Protein 5XU7 (pdb70)

Foldseek 3Di:
DWQFKFKDKFFLVVLVVVCVVPNCPLVVQQAAPVLVVCLVDPPDNSVSSRQLVGQLRQLCRRLPHDGNNQFHWDADPVGDIDTDGDDPRVVSCVVSVFDDKDKDKDDDPGMIMIMIITDD/DWQFKFKFKFFLVVLVVCCVVPPCVLVVQQAAPVLVVCLVPPPCNSVSSRQLVGQLRGLCRRLCHTNNQWHWDADPVRAIATDGDDPRVVSCVVSVFDDKHKDKDDDPTMIMIMIITDD/DWQFKFKFKFFLVVLVVVCVVPPCVLVVFQAAPVLNVCLVPDPDNSVSVQQLVGQLRGVCRRLVDGNNQWHWDADPVGAIDTDGDDPRVVSCVVSVFDDKDKDWDDDPTMIMIMIITDD

GO terms:
  GO:0008897 holo-[acyl-carrier-protein] synthase activity (F, IDA)
  GO:0016740 transferase activity (F, TAS)

InterPro domains:
  IPR002582 Holo-[acyl carrier protein] synthase [MF_00101] (4-126)
  IPR002582 Holo-[acyl carrier protein] synthase [TIGR00516] (2-126)
  IPR004568 Phosphopantetheine-protein transferase domain [TIGR00556] (3-126)
  IPR008278 4'-phosphopantetheinyl transferase domain [PF01648] (5-121)
  IPR037143 4'-phosphopantetheinyl transferase domain superfamily [G3DSA:3.90.470.20] (1-126)
  IPR037143 4'-phosphopantetheinyl transferase domain superfamily [SSF56214] (3-125)

Radius of gyration: 20.23 Å; Cα contacts (8 Å, |Δi|>4): 819; chains: 3; bounding box: 53×51×52 Å

Organism: Escherichia coli (strain K12) (NCBI:txid83333)

Structure (mmCIF, N/CA/C/O backbone):
data_5XU7
#
_entry.id   5XU7
#
_cell.length_a   97.620
_cell.length_b   97.620
_cell.length_c   96.140
_cell.angle_alpha   90.00
_cell.angle_beta   90.00
_cell.angle_gamma   90.00
#
_symmetry.space_group_name_H-M   'P 43 21 2'
#
loop_
_entity.id
_entity.type
_entity.pdbx_description
1 polymer 'Holo-[acyl-carrier-protein] synthase'
2 non-polymer 'CHLORIDE ION'
3 non-polymer GLYCEROL
4 water water
#
loop_
_atom_site.group_PDB
_atom_site.id
_atom_site.type_symbol
_atom_site.label_atom_id
_atom_site.label_alt_id
_atom_site.label_comp_id
_atom_site.label_asym_id
_atom_site.label_entity_id
_atom_site.label_seq_id
_atom_site.pdbx_PDB_ins_code
_atom_site.Cartn_x
_atom_site.Cartn_y
_atom_site.Cartn_z
_atom_site.occupancy
_atom_site.B_iso_or_equiv
_atom_site.auth_seq_id
_atom_site.auth_comp_id
_atom_site.auth_asym_id
_atom_site.auth_atom_id
_atom_site.pdbx_PDB_model_num
ATOM 1 N N . ALA A 1 2 ? 43.928 -37.003 4.757 1.00 34.99 2 ALA A N 1
ATOM 2 C CA . ALA A 1 2 ? 44.535 -35.685 5.082 1.00 34.65 2 ALA A CA 1
ATOM 3 C C . ALA A 1 2 ? 44.255 -34.683 3.966 1.00 32.21 2 ALA A C 1
ATOM 4 O O . ALA A 1 2 ? 44.279 -35.036 2.785 1.00 31.75 2 ALA A O 1
ATOM 6 N N . ILE A 1 3 ? 43.981 -33.440 4.351 1.00 30.06 3 ILE A N 1
ATOM 7 C CA . ILE A 1 3 ? 43.807 -32.351 3.391 1.00 28.47 3 ILE A CA 1
ATOM 8 C C . ILE A 1 3 ? 45.151 -31.995 2.756 1.00 28.31 3 ILE A C 1
ATOM 9 O O . ILE A 1 3 ? 46.127 -31.735 3.459 1.00 30.14 3 ILE A O 1
ATOM 14 N N . LEU A 1 4 ? 45.191 -31.987 1.426 1.00 26.61 4 LEU A N 1
ATOM 15 C CA . LEU A 1 4 ? 46.420 -31.695 0.688 1.00 27.21 4 LEU A CA 1
ATOM 16 C C . LEU A 1 4 ? 46.438 -30.277 0.121 1.00 26.10 4 LEU A C 1
ATOM 17 O O . LEU A 1 4 ? 47.478 -29.779 -0.297 1.00 26.94 4 LEU A O 1
ATOM 22 N N . GLY A 1 5 ? 45.279 -29.634 0.103 1.00 24.18 5 GLY A N 1
ATOM 23 C CA . GLY A 1 5 ? 45.180 -28.288 -0.443 1.00 23.09 5 GLY A CA 1
ATOM 24 C C . GLY A 1 5 ? 43.784 -27.735 -0.322 1.00 20.70 5 GLY A C 1
ATOM 25 O O . GLY A 1 5 ? 42.802 -28.489 -0.275 1.00 20.38 5 GLY A O 1
ATOM 26 N N . LEU A 1 6 ? 43.708 -26.407 -0.281 1.00 19.66 6 LEU A N 1
ATOM 27 C CA . LEU A 1 6 ? 42.459 -25.695 -0.083 1.00 18.55 6 LEU A CA 1
ATOM 28 C C . LEU A 1 6 ? 42.497 -24.432 -0.921 1.00 18.00 6 LEU A C 1
ATOM 29 O O . LEU A 1 6 ? 43.496 -23.712 -0.917 1.00 18.86 6 LEU A O 1
ATOM 34 N N . GLY A 1 7 ? 41.412 -24.165 -1.638 1.00 16.83 7 GLY A N 1
ATOM 35 C CA . GLY A 1 7 ? 41.326 -22.950 -2.436 1.00 16.96 7 GLY A CA 1
ATOM 36 C C . GLY A 1 7 ? 39.937 -22.370 -2.463 1.00 16.25 7 GLY A C 1
ATOM 37 O O . GLY A 1 7 ? 38.952 -23.096 -2.349 1.00 16.76 7 GLY A O 1
ATOM 38 N N . THR A 1 8 ? 39.863 -21.056 -2.624 1.00 16.23 8 THR A N 1
ATOM 39 C CA . THR A 1 8 ? 38.583 -20.355 -2.711 1.00 16.71 8 THR A CA 1
ATOM 40 C C . THR A 1 8 ? 38.692 -19.246 -3.744 1.00 16.76 8 THR A C 1
ATOM 41 O O . THR A 1 8 ? 39.792 -18.789 -4.055 1.00 17.14 8 THR A O 1
ATOM 45 N N . ASP A 1 9 ? 37.555 -18.833 -4.294 1.00 16.61 9 ASP A N 1
ATOM 46 C CA . ASP A 1 9 ? 37.529 -17.662 -5.150 1.00 16.80 9 ASP A CA 1
ATOM 47 C C . ASP A 1 9 ? 36.180 -16.993 -5.079 1.00 16.64 9 ASP A C 1
ATOM 48 O O . ASP A 1 9 ? 35.173 -17.627 -4.748 1.00 17.05 9 ASP A O 1
ATOM 53 N N . ILE A 1 10 ? 36.188 -15.702 -5.374 1.00 15.76 10 ILE A N 1
ATOM 54 C CA . ILE A 1 10 ? 34.979 -14.923 -5.574 1.00 15.22 10 ILE A CA 1
ATOM 55 C C . ILE A 1 10 ? 35.133 -14.185 -6.910 1.00 14.63 10 ILE A C 1
ATOM 56 O O . ILE A 1 10 ? 36.220 -13.694 -7.239 1.00 15.11 10 ILE A O 1
ATOM 61 N N . VAL A 1 11 ? 34.054 -14.129 -7.683 1.00 14.15 11 VAL A N 1
ATOM 62 C CA . VAL A 1 11 ? 34.085 -13.535 -9.021 1.00 14.12 11 VAL A CA 1
ATOM 63 C C . VAL A 1 11 ? 32.923 -12.558 -9.149 1.00 14.35 11 VAL A C 1
ATOM 64 O O . VAL A 1 11 ? 31.773 -12.927 -8.904 1.00 15.00 11 VAL A O 1
ATOM 68 N N . GLU A 1 12 ? 33.224 -11.310 -9.501 1.00 14.47 12 GLU A N 1
ATOM 69 C CA . GLU A 1 12 ? 32.176 -10.338 -9.785 1.00 15.16 12 GLU A CA 1
ATOM 70 C C . GLU A 1 12 ? 31.718 -10.536 -11.228 1.00 14.77 12 GLU A C 1
ATOM 71 O O . GLU A 1 12 ? 32.486 -10.320 -12.156 1.00 14.59 12 GLU A O 1
ATOM 77 N N . ILE A 1 13 ? 30.469 -10.959 -11.413 1.00 15.16 13 ILE A N 1
ATOM 78 C CA . ILE A 1 13 ? 29.971 -11.312 -12.748 1.00 15.58 13 ILE A CA 1
ATOM 79 C C . ILE A 1 13 ? 30.102 -10.148 -13.749 1.00 16.24 13 ILE A C 1
ATOM 80 O O . ILE A 1 13 ? 30.497 -10.358 -14.909 1.00 16.44 13 ILE A O 1
ATOM 85 N N . ALA A 1 14 ? 29.827 -8.926 -13.289 1.00 16.99 14 ALA A N 1
ATOM 86 C CA . ALA A 1 14 ? 29.945 -7.731 -14.139 1.00 17.88 14 ALA A CA 1
ATOM 87 C C . ALA A 1 14 ? 31.347 -7.519 -14.726 1.00 18.07 14 ALA A C 1
ATOM 88 O O . ALA A 1 14 ? 31.472 -6.991 -15.834 1.00 19.30 14 ALA A O 1
ATOM 90 N N . ARG A 1 15 ? 32.386 -7.917 -13.986 1.00 17.89 15 ARG A N 1
ATOM 91 C CA . ARG A 1 15 ? 33.762 -7.841 -14.488 1.00 18.37 15 ARG A CA 1
ATOM 92 C C . ARG A 1 15 ? 33.937 -8.762 -15.695 1.00 18.44 15 ARG A C 1
ATOM 93 O O . ARG A 1 15 ? 34.499 -8.348 -16.712 1.00 19.41 15 ARG A O 1
ATOM 101 N N . ILE A 1 16 ? 33.459 -10.004 -15.574 1.00 17.48 16 ILE A N 1
ATOM 102 C CA . ILE A 1 16 ? 33.510 -10.960 -16.688 1.00 17.69 16 ILE A CA 1
ATOM 103 C C . ILE A 1 16 ? 32.732 -10.410 -17.891 1.00 18.83 16 ILE A C 1
ATOM 104 O O . ILE A 1 16 ? 33.222 -10.449 -19.025 1.00 19.28 16 ILE A O 1
ATOM 109 N N . GLU A 1 17 ? 31.542 -9.868 -17.628 1.00 19.41 17 GLU A N 1
ATOM 110 C CA . GLU A 1 17 ? 30.722 -9.238 -18.670 1.00 21.78 17 GLU A CA 1
ATOM 111 C C . GLU A 1 17 ? 31.493 -8.129 -19.407 1.00 22.01 17 GLU A C 1
ATOM 112 O O . GLU A 1 17 ? 31.468 -8.069 -20.643 1.00 23.61 17 GLU A O 1
ATOM 118 N N . ALA A 1 18 ? 32.193 -7.279 -18.654 1.00 21.87 18 ALA A N 1
ATOM 119 C CA . ALA A 1 18 ? 32.941 -6.155 -19.236 1.00 23.40 18 ALA A CA 1
ATOM 120 C C . ALA A 1 18 ? 34.110 -6.615 -20.107 1.00 23.94 18 ALA A C 1
ATOM 121 O O . ALA A 1 18 ? 34.341 -6.060 -21.185 1.00 25.69 18 ALA A O 1
ATOM 123 N N . VAL A 1 19 ? 34.839 -7.628 -19.642 1.00 23.16 19 VAL A N 1
ATOM 124 C CA . VAL A 1 19 ? 35.935 -8.204 -20.429 1.00 24.79 19 VAL A CA 1
ATOM 125 C C . VAL A 1 19 ? 35.423 -8.803 -21.746 1.00 25.82 19 VAL A C 1
ATOM 126 O O . VAL A 1 19 ? 36.002 -8.537 -22.805 1.00 28.56 19 VAL A O 1
ATOM 130 N N . ILE A 1 20 ? 34.341 -9.586 -21.678 1.00 25.13 20 ILE A N 1
ATOM 131 C CA . ILE A 1 20 ? 33.712 -10.175 -22.879 1.00 26.24 20 ILE A CA 1
ATOM 132 C C . ILE A 1 20 ? 33.258 -9.087 -23.863 1.00 27.96 20 ILE A C 1
ATOM 133 O O . ILE A 1 20 ? 33.414 -9.241 -25.078 1.00 30.22 20 ILE A O 1
ATOM 138 N N . ALA A 1 21 ? 32.711 -7.991 -23.336 1.00 27.61 21 ALA A N 1
ATOM 139 C CA . ALA A 1 21 ? 32.275 -6.862 -24.173 1.00 29.57 21 ALA A CA 1
ATOM 140 C C . ALA A 1 21 ? 33.439 -6.224 -24.930 1.00 31.67 21 ALA A C 1
ATOM 141 O O . ALA A 1 21 ? 33.281 -5.787 -26.076 1.00 34.69 21 ALA A O 1
ATOM 143 N N . ARG A 1 22 ? 34.603 -6.186 -24.285 1.00 32.09 22 ARG A N 1
ATOM 144 C CA . ARG A 1 22 ? 35.800 -5.567 -24.847 1.00 36.94 22 ARG A CA 1
ATOM 145 C C . ARG A 1 22 ? 36.560 -6.483 -25.821 1.00 38.43 22 ARG A C 1
ATOM 146 O O . ARG A 1 22 ? 36.992 -6.026 -26.884 1.00 39.50 22 ARG A O 1
ATOM 154 N N . SER A 1 23 ? 36.710 -7.763 -25.468 1.00 36.68 23 SER A N 1
ATOM 155 C CA . SER A 1 23 ? 37.538 -8.696 -26.251 1.00 35.83 23 SER A CA 1
ATOM 156 C C . SER A 1 23 ? 36.876 -10.022 -26.651 1.00 35.33 23 SER A C 1
ATOM 157 O O . SER A 1 23 ? 37.564 -10.948 -27.085 1.00 35.68 23 SER A O 1
ATOM 160 N N . GLY A 1 24 ? 35.559 -10.117 -26.496 1.00 32.35 24 GLY A N 1
ATOM 161 C CA . GLY A 1 24 ? 34.790 -11.264 -27.004 1.00 32.64 24 GLY A CA 1
ATOM 162 C C . GLY A 1 24 ? 35.160 -12.621 -26.428 1.00 32.48 24 GLY A C 1
ATOM 163 O O . GLY A 1 24 ? 35.051 -12.838 -25.219 1.00 33.79 24 GLY A O 1
ATOM 164 N N . ASP A 1 25 ? 35.600 -13.524 -27.306 1.00 30.99 25 ASP A N 1
ATOM 165 C CA . ASP A 1 25 ? 35.875 -14.928 -26.973 1.00 29.11 25 ASP A CA 1
ATOM 166 C C . ASP A 1 25 ? 37.213 -15.175 -26.264 1.00 25.24 25 ASP A C 1
ATOM 167 O O . ASP A 1 25 ? 37.444 -16.267 -25.755 1.00 23.96 25 ASP A O 1
ATOM 172 N N . ARG A 1 26 ? 38.089 -14.174 -26.254 1.00 25.85 26 ARG A N 1
ATOM 173 C CA . ARG A 1 26 ? 39.481 -14.342 -25.822 1.00 26.11 26 ARG A CA 1
ATOM 174 C C . ARG A 1 26 ? 39.601 -14.924 -24.410 1.00 24.56 26 ARG A C 1
ATOM 175 O O . ARG A 1 26 ? 40.321 -15.906 -24.182 1.00 23.92 26 ARG A O 1
ATOM 183 N N . LEU A 1 27 ? 38.876 -14.317 -23.476 1.00 23.96 27 LEU A N 1
ATOM 184 C CA . LEU A 1 27 ? 38.860 -14.760 -22.088 1.00 22.86 27 LEU A CA 1
ATOM 185 C C . LEU A 1 27 ? 38.463 -16.235 -21.964 1.00 22.02 27 LEU A C 1
ATOM 186 O O . LEU A 1 27 ? 39.132 -17.006 -21.270 1.00 23.70 27 LEU A O 1
ATOM 191 N N . ALA A 1 28 ? 37.385 -16.618 -22.644 1.00 21.57 28 ALA A N 1
ATOM 192 C CA . ALA A 1 28 ? 36.866 -17.979 -22.579 1.00 20.85 28 ALA A CA 1
ATOM 193 C C . ALA A 1 28 ? 37.814 -18.973 -23.244 1.00 21.06 28 ALA A C 1
ATOM 194 O O . ALA A 1 28 ? 38.072 -20.048 -22.704 1.00 20.80 28 ALA A O 1
ATOM 196 N N . ARG A 1 29 ? 38.348 -18.605 -24.408 1.00 21.89 29 ARG A N 1
ATOM 197 C CA . ARG A 1 29 ? 39.222 -19.510 -25.150 1.00 23.69 29 ARG A CA 1
ATOM 198 C C . ARG A 1 29 ? 40.432 -19.971 -24.339 1.00 22.87 29 ARG A C 1
ATOM 199 O O . ARG A 1 29 ? 40.812 -21.137 -24.420 1.00 23.86 29 ARG A O 1
ATOM 207 N N . ARG A 1 30 ? 41.014 -19.073 -23.548 1.00 22.08 30 ARG A N 1
ATOM 208 C CA . ARG A 1 30 ? 42.213 -19.400 -22.764 1.00 22.55 30 ARG A CA 1
ATOM 209 C C . ARG A 1 30 ? 41.961 -20.411 -21.652 1.00 21.54 30 ARG A C 1
ATOM 210 O O . ARG A 1 30 ? 42.768 -21.323 -21.448 1.00 22.57 30 ARG A O 1
ATOM 218 N N . VAL A 1 31 ? 40.832 -20.267 -20.960 1.00 19.85 31 VAL A N 1
ATOM 219 C CA . VAL A 1 31 ? 40.601 -20.996 -19.706 1.00 19.19 31 VAL A CA 1
ATOM 220 C C . VAL A 1 31 ? 39.666 -22.207 -19.808 1.00 18.47 31 VAL A C 1
ATOM 221 O O . VAL A 1 31 ? 39.576 -23.010 -18.870 1.00 18.77 31 VAL A O 1
ATOM 225 N N . LEU A 1 32 ? 38.973 -22.353 -20.931 1.00 18.09 32 LEU A N 1
ATOM 226 C CA . LEU A 1 32 ? 38.023 -23.461 -21.070 1.00 18.33 32 LEU A CA 1
ATOM 227 C C . LEU A 1 32 ? 38.636 -24.653 -21.787 1.00 19.42 32 LEU A C 1
ATOM 228 O O . LEU A 1 32 ? 39.349 -24.495 -22.778 1.00 20.55 32 LEU A O 1
ATOM 233 N N . SER A 1 33 ? 38.349 -25.845 -21.280 1.00 20.09 33 SER A N 1
ATOM 234 C CA . SER A 1 33 ? 38.676 -27.081 -21.991 1.00 21.90 33 SER A CA 1
ATOM 235 C C . SER A 1 33 ? 37.831 -27.167 -23.267 1.00 22.31 33 SER A C 1
ATOM 236 O O . SER A 1 33 ? 36.883 -26.399 -23.434 1.00 21.59 33 SER A O 1
ATOM 239 N N . ASP A 1 34 ? 38.168 -28.089 -24.164 1.00 24.67 34 ASP A N 1
ATOM 240 C CA . ASP A 1 34 ? 37.384 -28.276 -25.390 1.00 26.39 34 ASP A CA 1
ATOM 241 C C . ASP A 1 34 ? 35.896 -28.506 -25.101 1.00 24.80 34 ASP A C 1
ATOM 242 O O . ASP A 1 34 ? 35.035 -27.887 -25.727 1.00 24.46 34 ASP A O 1
ATOM 247 N N . ASN A 1 35 ? 35.601 -29.386 -24.145 1.00 25.55 35 ASN A N 1
ATOM 248 C CA . ASN A 1 35 ? 34.213 -29.662 -23.751 1.00 26.83 35 ASN A CA 1
ATOM 249 C C . ASN A 1 35 ? 33.491 -28.407 -23.231 1.00 24.32 35 ASN A C 1
ATOM 250 O O . ASN A 1 35 ? 32.356 -28.113 -23.634 1.00 24.43 35 ASN A O 1
ATOM 255 N N . GLU A 1 36 ? 34.162 -27.664 -22.354 1.00 22.66 36 GLU A N 1
ATOM 256 C CA . GLU A 1 36 ? 33.602 -26.445 -21.762 1.00 21.13 36 GLU A CA 1
ATOM 257 C C . GLU A 1 36 ? 33.385 -25.335 -22.794 1.00 20.50 36 GLU A C 1
ATOM 258 O O . GLU A 1 36 ? 32.405 -24.594 -22.712 1.00 20.19 36 GLU A O 1
ATOM 264 N N . TRP A 1 37 ? 34.306 -25.221 -23.750 1.00 21.11 37 TRP A N 1
ATOM 265 C CA . TRP A 1 37 ? 34.172 -24.282 -24.870 1.00 21.72 37 TRP A CA 1
ATOM 266 C C . TRP A 1 37 ? 32.911 -24.545 -25.664 1.00 21.93 37 TRP A C 1
ATOM 267 O O . TRP A 1 37 ? 32.170 -23.612 -26.003 1.00 21.92 37 TRP A O 1
ATOM 278 N N . ALA A 1 38 ? 32.653 -25.817 -25.959 1.00 21.79 38 ALA A N 1
ATOM 279 C CA . ALA A 1 38 ? 31.436 -26.210 -26.671 1.00 22.80 38 ALA A CA 1
ATOM 280 C C . ALA A 1 38 ? 30.178 -25.765 -25.914 1.00 22.08 38 ALA A C 1
ATOM 281 O O . ALA A 1 38 ? 29.238 -25.259 -26.520 1.00 22.90 38 ALA A O 1
ATOM 283 N N . ILE A 1 39 ? 30.178 -25.928 -24.591 1.00 21.45 39 ILE A N 1
ATOM 284 C CA . ILE A 1 39 ? 29.058 -25.478 -23.755 1.00 21.57 39 ILE A CA 1
ATOM 285 C C . ILE A 1 39 ? 28.934 -23.950 -23.774 1.00 21.21 39 ILE A C 1
ATOM 286 O O . ILE A 1 39 ? 27.836 -23.415 -23.970 1.00 21.36 39 ILE A O 1
ATOM 291 N N . TRP A 1 40 ? 30.062 -23.261 -23.574 1.00 21.09 40 TRP A N 1
ATOM 292 C CA . TRP A 1 40 ? 30.131 -21.787 -23.628 1.00 21.46 40 TRP A CA 1
ATOM 293 C C . TRP A 1 40 ? 29.498 -21.221 -24.867 1.00 22.16 40 TRP A C 1
ATOM 294 O O . TRP A 1 40 ? 28.755 -20.236 -24.797 1.00 23.31 40 TRP A O 1
ATOM 305 N N . LYS A 1 41 ? 29.777 -21.845 -26.010 1.00 22.87 41 LYS A N 1
ATOM 306 C CA . LYS A 1 41 ? 29.343 -21.314 -27.301 1.00 25.03 41 LYS A CA 1
ATOM 307 C C . LYS A 1 41 ? 27.827 -21.262 -27.474 1.00 25.58 41 LYS A C 1
ATOM 308 O O . LYS A 1 41 ? 27.325 -20.457 -28.257 1.00 27.80 41 LYS A O 1
ATOM 314 N N . THR A 1 42 ? 27.102 -22.114 -26.751 1.00 23.84 42 THR A N 1
ATOM 315 C CA . THR A 1 42 ? 25.654 -22.203 -26.932 1.00 24.21 42 THR A CA 1
ATOM 316 C C . THR A 1 42 ? 24.833 -22.032 -25.643 1.00 22.90 42 THR A C 1
ATOM 317 O O . THR A 1 42 ? 23.609 -22.164 -25.667 1.00 23.90 42 THR A O 1
ATOM 321 N N . HIS A 1 43 ? 25.502 -21.719 -24.531 1.00 21.22 43 HIS A N 1
ATOM 322 C CA . HIS A 1 43 ? 24.846 -21.603 -23.224 1.00 21.19 43 HIS A CA 1
ATOM 323 C C . HIS A 1 43 ? 23.796 -20.512 -23.211 1.00 21.90 43 HIS A C 1
ATOM 324 O O . HIS A 1 43 ? 23.985 -19.457 -23.810 1.00 22.62 43 HIS A O 1
ATOM 331 N N . HIS A 1 44 ? 22.673 -20.756 -22.539 1.00 22.68 44 HIS A N 1
ATOM 332 C CA . HIS A 1 44 ? 21.606 -19.750 -22.451 1.00 24.60 44 HIS A CA 1
ATOM 333 C C . HIS A 1 44 ? 22.000 -18.552 -21.604 1.00 24.03 44 HIS A C 1
ATOM 334 O O . HIS A 1 44 ? 21.437 -17.462 -21.752 1.00 25.65 44 HIS A O 1
ATOM 341 N N . GLN A 1 45 ? 22.979 -18.749 -20.722 1.00 22.70 45 GLN A N 1
ATOM 342 C CA . GLN A 1 45 ? 23.521 -17.686 -19.861 1.00 22.82 45 GLN A CA 1
ATOM 343 C C . GLN A 1 45 ? 25.056 -17.763 -19.838 1.00 20.34 45 GLN A C 1
ATOM 344 O O . GLN A 1 45 ? 25.649 -18.156 -18.823 1.00 19.06 45 GLN A O 1
ATOM 350 N N . PRO A 1 46 ? 25.709 -17.381 -20.955 1.00 21.14 46 PRO A N 1
ATOM 351 C CA . PRO A 1 46 ? 27.138 -17.689 -21.103 1.00 20.41 46 PRO A CA 1
ATOM 352 C C . PRO A 1 46 ? 28.097 -16.892 -20.198 1.00 18.80 46 PRO A C 1
ATOM 353 O O . PRO A 1 46 ? 29.148 -17.413 -19.824 1.00 17.50 46 PRO A O 1
ATOM 357 N N . VAL A 1 47 ? 27.748 -15.648 -19.861 1.00 18.77 47 VAL A N 1
ATOM 358 C CA . VAL A 1 47 ? 28.582 -14.841 -18.969 1.00 18.52 47 VAL A CA 1
ATOM 359 C C . VAL A 1 47 ? 28.569 -15.468 -17.576 1.00 17.08 47 VAL A C 1
ATOM 360 O O . VAL A 1 47 ? 29.620 -15.588 -16.944 1.00 16.51 47 VAL A O 1
ATOM 364 N N . ARG A 1 48 ? 27.381 -15.867 -17.116 1.00 17.01 48 ARG A N 1
ATOM 365 C CA . ARG A 1 48 ? 27.220 -16.536 -15.819 1.00 17.33 48 ARG A CA 1
ATOM 366 C C . ARG A 1 48 ? 27.972 -17.866 -15.824 1.00 17.10 48 ARG A C 1
ATOM 367 O O . ARG A 1 48 ? 28.690 -18.177 -14.869 1.00 16.52 48 ARG A O 1
ATOM 375 N N . PHE A 1 49 ? 27.826 -18.628 -16.913 1.00 17.20 49 PHE A N 1
ATOM 376 C CA . PHE A 1 49 ? 28.572 -19.884 -17.075 1.00 17.13 49 PHE A CA 1
ATOM 377 C C . PHE A 1 49 ? 30.077 -19.652 -16.905 1.00 16.07 49 PHE A C 1
ATOM 378 O O . PHE A 1 49 ? 30.731 -20.357 -16.137 1.00 16.21 49 PHE A O 1
ATOM 386 N N . LEU A 1 50 ? 30.612 -18.665 -17.621 1.00 15.35 50 LEU A N 1
ATOM 387 C CA . LEU A 1 50 ? 32.052 -18.385 -17.580 1.00 14.97 50 LEU A CA 1
ATOM 388 C C . LEU A 1 50 ? 32.503 -17.912 -16.194 1.00 14.38 50 LEU A C 1
ATOM 389 O O . LEU A 1 50 ? 33.571 -18.311 -15.711 1.00 14.28 50 LEU A O 1
ATOM 394 N N . ALA A 1 51 ? 31.702 -17.047 -15.569 1.00 14.31 51 ALA A N 1
ATOM 395 C CA . ALA A 1 51 ? 32.013 -16.537 -14.228 1.00 14.33 51 ALA A CA 1
ATOM 396 C C . ALA A 1 51 ? 32.120 -17.670 -13.205 1.00 14.50 51 ALA A C 1
ATOM 397 O O . ALA A 1 51 ? 33.051 -17.711 -12.391 1.00 14.84 51 ALA A O 1
ATOM 399 N N . LYS A 1 52 ? 31.158 -18.586 -13.251 1.00 14.93 52 LYS A N 1
ATOM 400 C CA . LYS A 1 52 ? 31.134 -19.724 -12.353 1.00 15.92 52 LYS A CA 1
ATOM 401 C C . LYS A 1 52 ? 32.288 -20.684 -12.637 1.00 15.84 52 LYS A C 1
ATOM 402 O O . LYS A 1 52 ? 32.878 -21.230 -11.704 1.00 16.12 52 LYS A O 1
ATOM 408 N N . ARG A 1 53 ? 32.623 -20.874 -13.915 1.00 15.55 53 ARG A N 1
ATOM 409 C CA . ARG A 1 53 ? 33.803 -21.667 -14.280 1.00 15.83 53 ARG A CA 1
ATOM 410 C C . ARG A 1 53 ? 35.089 -21.028 -13.742 1.00 15.34 53 ARG A C 1
ATOM 411 O O . ARG A 1 53 ? 35.965 -21.724 -13.225 1.00 15.49 53 ARG A O 1
ATOM 419 N N . PHE A 1 54 ? 35.204 -19.708 -13.870 1.00 15.10 54 PHE A N 1
ATOM 420 C CA . PHE A 1 54 ? 36.354 -19.004 -13.304 1.00 15.14 54 PHE A CA 1
ATOM 421 C C . PHE A 1 54 ? 36.482 -19.231 -11.800 1.00 15.12 54 PHE A C 1
ATOM 422 O O . PHE A 1 54 ? 37.588 -19.489 -11.307 1.00 15.94 54 PHE A O 1
ATOM 430 N N . ALA A 1 55 ? 35.370 -19.139 -11.071 1.00 14.59 55 ALA A N 1
ATOM 431 C CA . ALA A 1 55 ? 35.432 -19.309 -9.611 1.00 15.00 55 ALA A CA 1
ATOM 432 C C . ALA A 1 55 ? 35.980 -20.705 -9.239 1.00 15.15 55 ALA A C 1
ATOM 433 O O . ALA A 1 55 ? 36.884 -20.836 -8.396 1.00 15.57 55 ALA A O 1
ATOM 435 N N . VAL A 1 56 ? 35.479 -21.739 -9.907 1.00 15.18 56 VAL A N 1
ATOM 436 C CA . VAL A 1 56 ? 35.918 -23.109 -9.617 1.00 15.37 56 VAL A CA 1
ATOM 437 C C . VAL A 1 56 ? 37.378 -23.346 -10.019 1.00 15.58 56 VAL A C 1
ATOM 438 O O . VAL A 1 56 ? 38.150 -23.938 -9.259 1.00 15.73 56 VAL A O 1
ATOM 442 N N . LYS A 1 57 ? 37.749 -22.878 -11.209 1.00 15.97 57 LYS A N 1
ATOM 443 C CA . LYS A 1 57 ? 39.106 -23.071 -11.721 1.00 17.02 57 LYS A CA 1
ATOM 444 C C . LYS A 1 57 ? 40.146 -22.337 -10.880 1.00 17.23 57 LYS A C 1
ATOM 445 O O . LYS A 1 57 ? 41.196 -22.896 -10.588 1.00 17.83 57 LYS A O 1
ATOM 451 N N . GLU A 1 58 ? 39.841 -21.097 -10.490 1.00 17.50 58 GLU A N 1
ATOM 452 C CA . GLU A 1 58 ? 40.730 -20.319 -9.615 1.00 19.13 58 GLU A CA 1
ATOM 453 C C . GLU A 1 58 ? 40.872 -21.006 -8.242 1.00 18.02 58 GLU A C 1
ATOM 454 O O . GLU A 1 58 ? 41.987 -21.119 -7.717 1.00 18.72 58 GLU A O 1
ATOM 460 N N . ALA A 1 59 ? 39.755 -21.475 -7.678 1.00 16.94 59 ALA A N 1
ATOM 461 C CA . ALA A 1 59 ? 39.789 -22.232 -6.415 1.00 16.78 59 ALA A CA 1
ATOM 462 C C . ALA A 1 59 ? 40.622 -23.514 -6.548 1.00 17.15 59 ALA A C 1
ATOM 463 O O . ALA A 1 59 ? 41.464 -23.809 -5.688 1.00 17.33 59 ALA A O 1
ATOM 465 N N . ALA A 1 60 ? 40.410 -24.257 -7.636 1.00 17.13 60 ALA A N 1
ATOM 466 C CA . ALA A 1 60 ? 41.156 -25.486 -7.878 1.00 18.56 60 ALA A CA 1
ATOM 467 C C . ALA A 1 60 ? 42.661 -25.215 -8.017 1.00 19.54 60 ALA A C 1
ATOM 468 O O . ALA A 1 60 ? 43.474 -25.899 -7.394 1.00 21.10 60 ALA A O 1
ATOM 470 N N . ALA A 1 61 ? 43.022 -24.197 -8.801 1.00 20.03 61 ALA A N 1
ATOM 471 C CA . ALA A 1 61 ? 44.430 -23.852 -9.019 1.00 21.37 61 ALA A CA 1
ATOM 472 C C . ALA A 1 61 ? 45.112 -23.502 -7.697 1.00 21.54 61 ALA A C 1
ATOM 473 O O . ALA A 1 61 ? 46.263 -23.877 -7.455 1.00 22.78 61 ALA A O 1
ATOM 475 N N . LYS A 1 62 ? 44.386 -22.799 -6.837 1.00 20.54 62 LYS A N 1
ATOM 476 C CA . LYS A 1 62 ? 44.881 -22.460 -5.505 1.00 21.78 62 LYS A CA 1
ATOM 477 C C . LYS A 1 62 ? 45.055 -23.693 -4.633 1.00 22.06 62 LYS A C 1
ATOM 478 O O . LYS A 1 62 ? 46.070 -23.829 -3.950 1.00 24.10 62 LYS A O 1
ATOM 484 N N . ALA A 1 63 ? 44.070 -24.588 -4.661 1.00 21.68 63 ALA A N 1
ATOM 485 C CA . ALA A 1 63 ? 44.160 -25.851 -3.914 1.00 22.44 63 ALA A CA 1
ATOM 486 C C . ALA A 1 63 ? 45.386 -26.673 -4.331 1.00 24.25 63 ALA A C 1
ATOM 487 O O . ALA A 1 63 ? 46.044 -27.286 -3.485 1.00 26.23 63 ALA A O 1
ATOM 489 N N . PHE A 1 64 ? 45.697 -26.672 -5.624 1.00 24.48 64 PHE A N 1
ATOM 490 C CA . PHE A 1 64 ? 46.866 -27.404 -6.135 1.00 27.35 64 PHE A CA 1
ATOM 491 C C . PHE A 1 64 ? 48.190 -26.659 -5.963 1.00 30.80 64 PHE A C 1
ATOM 492 O O . PHE A 1 64 ? 49.258 -27.209 -6.255 1.00 34.47 64 PHE A O 1
ATOM 500 N N . GLY A 1 65 ? 48.110 -25.419 -5.487 1.00 35.37 65 GLY A N 1
ATOM 501 C CA . GLY A 1 65 ? 49.280 -24.654 -5.059 1.00 41.81 65 GLY A CA 1
ATOM 502 C C . GLY A 1 65 ? 50.077 -24.021 -6.182 1.00 47.91 65 GLY A C 1
ATOM 503 O O . GLY A 1 65 ? 51.282 -24.249 -6.294 1.00 53.95 65 GLY A O 1
ATOM 504 N N . THR A 1 66 ? 49.408 -23.210 -6.998 1.00 49.64 66 THR A N 1
ATOM 505 C CA . THR A 1 66 ? 50.039 -22.571 -8.160 1.00 54.34 66 THR A CA 1
ATOM 506 C C . THR A 1 66 ? 50.931 -21.394 -7.770 1.00 59.27 66 THR A C 1
ATOM 507 O O . THR A 1 66 ? 50.527 -20.518 -7.005 1.00 63.62 66 THR A O 1
ATOM 511 N N . LEU A 1 72 ? 49.399 -23.349 -12.760 1.00 44.79 72 LEU A N 1
ATOM 512 C CA . LEU A 1 72 ? 48.736 -24.382 -13.549 1.00 41.32 72 LEU A CA 1
ATOM 513 C C . LEU A 1 72 ? 47.662 -23.774 -14.446 1.00 37.99 72 LEU A C 1
ATOM 514 O O . LEU A 1 72 ? 46.941 -22.855 -14.034 1.00 39.25 72 LEU A O 1
ATOM 519 N N . ALA A 1 73 ? 47.550 -24.299 -15.663 1.00 32.87 73 ALA A N 1
ATOM 520 C CA . ALA A 1 73 ? 46.623 -23.751 -16.655 1.00 30.82 73 ALA A CA 1
ATOM 521 C C . ALA A 1 73 ? 45.171 -24.033 -16.287 1.00 27.01 73 ALA A C 1
ATOM 522 O O . ALA A 1 73 ? 44.823 -25.169 -15.964 1.00 25.51 73 ALA A O 1
ATOM 524 N N . PHE A 1 74 ? 44.324 -23.003 -16.350 1.00 25.37 74 PHE A N 1
ATOM 525 C CA . PHE A 1 74 ? 42.906 -23.168 -16.023 1.00 23.74 74 PHE A CA 1
ATOM 526 C C . PHE A 1 74 ? 42.215 -24.186 -16.928 1.00 23.30 74 PHE A C 1
ATOM 527 O O . PHE A 1 74 ? 41.277 -24.864 -16.489 1.00 22.61 74 PHE A O 1
ATOM 535 N N . ASN A 1 75 ? 42.672 -24.296 -18.178 1.00 23.47 75 ASN A N 1
ATOM 536 C CA . ASN A 1 75 ? 42.081 -25.249 -19.122 1.00 24.26 75 ASN A CA 1
ATOM 537 C C . ASN A 1 75 ? 42.383 -26.714 -18.781 1.00 25.20 75 ASN A C 1
ATOM 538 O O . ASN A 1 75 ? 41.822 -27.632 -19.391 1.00 27.02 75 ASN A O 1
ATOM 543 N N . GLN A 1 76 ? 43.262 -26.922 -17.800 1.00 24.98 76 GLN A N 1
ATOM 544 C CA . GLN A 1 76 ? 43.546 -28.264 -17.294 1.00 26.75 76 GLN A CA 1
ATOM 545 C C . GLN A 1 76 ? 42.641 -28.656 -16.118 1.00 24.94 76 GLN A C 1
ATOM 546 O O . GLN A 1 76 ? 42.632 -29.815 -15.700 1.00 25.78 76 GLN A O 1
ATOM 552 N N . PHE A 1 77 ? 41.883 -27.691 -15.598 1.00 23.92 77 PHE A N 1
ATOM 553 C CA . PHE A 1 77 ? 40.902 -27.954 -14.544 1.00 24.03 77 PHE A CA 1
ATOM 554 C C . PHE A 1 77 ? 39.509 -27.933 -15.149 1.00 23.56 77 PHE A C 1
ATOM 555 O O . PHE A 1 77 ? 38.789 -26.934 -15.054 1.00 23.72 77 PHE A O 1
ATOM 563 N N . GLU A 1 78 ? 39.137 -29.031 -15.798 1.00 23.58 78 GLU A N 1
ATOM 564 C CA . GLU A 1 78 ? 37.828 -29.110 -16.423 1.00 23.82 78 GLU A CA 1
ATOM 565 C C . GLU A 1 78 ? 36.754 -29.385 -15.378 1.00 23.42 78 GLU A C 1
ATOM 566 O O . GLU A 1 78 ? 36.884 -30.303 -14.565 1.00 25.15 78 GLU A O 1
ATOM 572 N N . VAL A 1 79 ? 35.699 -28.579 -15.401 1.00 22.39 79 VAL A N 1
ATOM 573 C CA . VAL A 1 79 ? 34.551 -28.807 -14.539 1.00 21.96 79 VAL A CA 1
ATOM 574 C C . VAL A 1 79 ? 33.486 -29.550 -15.336 1.00 22.73 79 VAL A C 1
ATOM 575 O O . VAL A 1 79 ? 33.241 -29.247 -16.511 1.00 23.18 79 VAL A O 1
ATOM 579 N N . PHE A 1 80 ? 32.876 -30.541 -14.699 1.00 23.13 80 PHE A N 1
ATOM 580 C CA . PHE A 1 80 ? 31.774 -31.266 -15.306 1.00 25.03 80 PHE A CA 1
ATOM 581 C C . PHE A 1 80 ? 30.751 -31.631 -14.239 1.00 26.50 80 PHE A C 1
ATOM 582 O O . PHE A 1 80 ? 31.051 -31.602 -13.039 1.00 25.69 80 PHE A O 1
ATOM 590 N N . ASN A 1 81 ? 29.536 -31.939 -14.678 1.00 28.26 81 ASN A N 1
ATOM 591 C CA . ASN A 1 81 ? 28.508 -32.449 -13.783 1.00 30.75 81 ASN A CA 1
ATOM 592 C C . ASN A 1 81 ? 28.405 -33.955 -13.955 1.00 31.73 81 ASN A C 1
ATOM 593 O O . ASN A 1 81 ? 28.320 -34.445 -15.087 1.00 32.89 81 ASN A O 1
ATOM 598 N N . ASP A 1 82 ? 28.436 -34.690 -12.844 1.00 50.54 82 ASP A N 1
ATOM 599 C CA . ASP A 1 82 ? 28.322 -36.148 -12.901 1.00 56.19 82 ASP A CA 1
ATOM 600 C C . ASP A 1 82 ? 26.877 -36.584 -13.171 1.00 60.54 82 ASP A C 1
ATOM 601 O O . ASP A 1 82 ? 26.010 -35.739 -13.412 1.00 59.65 82 ASP A O 1
ATOM 606 N N . GLU A 1 83 ? 26.625 -37.893 -13.132 1.00 69.36 83 GLU A N 1
ATOM 607 C CA . GLU A 1 83 ? 25.304 -38.438 -13.458 1.00 79.48 83 GLU A CA 1
ATOM 608 C C . GLU A 1 83 ? 24.212 -37.995 -12.474 1.00 74.53 83 GLU A C 1
ATOM 609 O O . GLU A 1 83 ? 23.024 -38.056 -12.793 1.00 83.01 83 GLU A O 1
ATOM 615 N N . LEU A 1 84 ? 24.626 -37.550 -11.288 1.00 64.87 84 LEU A N 1
ATOM 616 C CA . LEU A 1 84 ? 23.704 -37.013 -10.287 1.00 63.37 84 LEU A CA 1
ATOM 617 C C . LEU A 1 84 ? 23.652 -35.481 -10.314 1.00 61.25 84 LEU A C 1
ATOM 618 O O . LEU A 1 84 ? 22.948 -34.862 -9.512 1.00 65.36 84 LEU A O 1
ATOM 623 N N . GLY A 1 85 ? 24.395 -34.880 -11.242 1.00 57.57 85 GLY A N 1
ATOM 624 C CA . GLY A 1 85 ? 24.357 -33.433 -11.463 1.00 59.24 85 GLY A CA 1
ATOM 625 C C . GLY A 1 85 ? 25.306 -32.617 -10.603 1.00 56.32 85 GLY A C 1
ATOM 626 O O . GLY A 1 85 ? 25.275 -31.385 -10.636 1.00 61.50 85 GLY A O 1
ATOM 627 N N . LYS A 1 86 ? 26.156 -33.301 -9.841 1.00 51.77 86 LYS A N 1
ATOM 628 C CA . LYS A 1 86 ? 27.102 -32.638 -8.942 1.00 54.32 86 LYS A CA 1
ATOM 629 C C . LYS A 1 86 ? 28.366 -32.191 -9.681 1.00 52.25 86 LYS A C 1
ATOM 630 O O . LYS A 1 86 ? 28.889 -32.929 -10.520 1.00 46.99 86 LYS A O 1
ATOM 636 N N . PRO A 1 87 ? 28.856 -30.975 -9.375 1.00 31.24 87 PRO A N 1
ATOM 637 C CA . PRO A 1 87 ? 30.094 -30.465 -9.974 1.00 28.85 87 PRO A CA 1
ATOM 638 C C . PRO A 1 87 ? 31.330 -31.254 -9.542 1.00 27.53 87 PRO A C 1
ATOM 639 O O . PRO A 1 87 ? 31.511 -31.546 -8.358 1.00 27.91 87 PRO A O 1
ATOM 643 N N . ARG A 1 88 ? 32.160 -31.599 -10.520 1.00 25.99 88 ARG A N 1
ATOM 644 C CA . ARG A 1 88 ? 33.358 -32.398 -10.304 1.00 26.92 88 ARG A CA 1
ATOM 645 C C . ARG A 1 88 ? 34.491 -31.844 -11.150 1.00 24.95 88 ARG A C 1
ATOM 646 O O . ARG A 1 88 ? 34.247 -31.153 -12.149 1.00 24.23 88 ARG A O 1
ATOM 654 N N . LEU A 1 89 ? 35.725 -32.161 -10.764 1.00 23.70 89 LEU A N 1
ATOM 655 C CA . LEU A 1 89 ? 36.888 -31.818 -11.579 1.00 23.24 89 LEU A CA 1
ATOM 656 C C . LEU A 1 89 ? 37.374 -33.006 -12.393 1.00 24.62 89 LEU A C 1
ATOM 657 O O . LEU A 1 89 ? 37.400 -34.133 -11.905 1.00 27.02 89 LEU A O 1
ATOM 662 N N . ARG A 1 90 ? 37.754 -32.727 -13.636 1.00 24.77 90 ARG A N 1
ATOM 663 C CA . ARG A 1 90 ? 38.449 -33.675 -14.496 1.00 26.13 90 ARG A CA 1
ATOM 664 C C . ARG A 1 90 ? 39.778 -33.005 -14.843 1.00 25.98 90 ARG A C 1
ATOM 665 O O . ARG A 1 90 ? 39.794 -31.910 -15.413 1.00 26.03 90 ARG A O 1
ATOM 673 N N . LEU A 1 91 ? 40.889 -33.644 -14.479 1.00 25.46 91 LEU A N 1
ATOM 674 C CA . LEU A 1 91 ? 42.212 -33.031 -14.664 1.00 25.45 91 LEU A CA 1
ATOM 675 C C . LEU A 1 91 ? 42.934 -33.497 -15.927 1.00 27.63 91 LEU A C 1
ATOM 676 O O . LEU A 1 91 ? 42.828 -34.659 -16.325 1.00 30.62 91 LEU A O 1
ATOM 681 N N . TRP A 1 92 ? 43.680 -32.574 -16.534 1.00 27.78 92 TRP A N 1
ATOM 682 C CA . TRP A 1 92 ? 44.455 -32.839 -17.748 1.00 30.18 92 TRP A CA 1
ATOM 683 C C . TRP A 1 92 ? 45.898 -32.463 -17.565 1.00 30.59 92 TRP A C 1
ATOM 684 O O . TRP A 1 92 ? 46.221 -31.624 -16.722 1.00 28.29 92 TRP A O 1
ATOM 695 N N . GLY A 1 93 ? 46.770 -33.093 -18.355 1.00 32.47 93 GLY A N 1
ATOM 696 C CA . GLY A 1 93 ? 48.182 -32.709 -18.476 1.00 33.86 93 GLY A CA 1
ATOM 697 C C . GLY A 1 93 ? 48.957 -32.545 -17.181 1.00 32.56 93 GLY A C 1
ATOM 698 O O . GLY A 1 93 ? 48.966 -33.436 -16.335 1.00 31.56 93 GLY A O 1
ATOM 699 N N . GLU A 1 94 ? 49.599 -31.387 -17.033 1.00 32.75 94 GLU A N 1
ATOM 700 C CA . GLU A 1 94 ? 50.438 -31.091 -15.869 1.00 31.93 94 GLU A CA 1
ATOM 701 C C . GLU A 1 94 ? 49.659 -31.179 -14.548 1.00 28.83 94 GLU A C 1
ATOM 702 O O . GLU A 1 94 ? 50.181 -31.661 -13.547 1.00 28.94 94 GLU A O 1
ATOM 708 N N . ALA A 1 95 ? 48.408 -30.724 -14.559 1.00 27.17 95 ALA A N 1
ATOM 709 C CA . ALA A 1 95 ? 47.555 -30.773 -13.373 1.00 25.89 95 ALA A CA 1
ATOM 710 C C . ALA A 1 95 ? 47.223 -32.217 -12.967 1.00 25.35 95 ALA A C 1
ATOM 711 O O . ALA A 1 95 ? 47.243 -32.556 -11.777 1.00 25.46 95 ALA A O 1
ATOM 713 N N . LEU A 1 96 ? 46.934 -33.063 -13.955 1.00 25.63 96 LEU A N 1
ATOM 714 C CA . LEU A 1 96 ? 46.662 -34.477 -13.696 1.00 27.81 96 LEU A CA 1
ATOM 715 C C . LEU A 1 96 ? 47.885 -35.184 -13.108 1.00 29.04 96 LEU A C 1
ATOM 716 O O . LEU A 1 96 ? 47.771 -35.928 -12.132 1.00 29.49 96 LEU A O 1
ATOM 721 N N . LYS A 1 97 ? 49.051 -34.929 -13.696 1.00 30.51 97 LYS A N 1
ATOM 722 C CA . LYS A 1 97 ? 50.301 -35.531 -13.236 1.00 32.15 97 LYS A CA 1
ATOM 723 C C . LYS A 1 97 ? 50.642 -35.052 -11.824 1.00 29.47 97 LYS A C 1
ATOM 724 O O . LYS A 1 97 ? 51.142 -35.827 -11.011 1.00 28.55 97 LYS A O 1
ATOM 730 N N . LEU A 1 98 ? 50.344 -33.783 -11.541 1.00 26.96 98 LEU A N 1
ATOM 731 C CA . LEU A 1 98 ? 50.534 -33.200 -10.210 1.00 26.16 98 LEU A CA 1
ATOM 732 C C . LEU A 1 98 ? 49.657 -33.867 -9.145 1.00 26.28 98 LEU A C 1
ATOM 733 O O . LEU A 1 98 ? 50.137 -34.183 -8.054 1.00 26.98 98 LEU A O 1
ATOM 738 N N . ALA A 1 99 ? 48.379 -34.081 -9.462 1.00 25.88 99 ALA A N 1
ATOM 739 C CA . ALA A 1 99 ? 47.463 -34.772 -8.548 1.00 26.29 99 ALA A CA 1
ATOM 740 C C . ALA A 1 99 ? 47.946 -36.187 -8.231 1.00 28.91 99 ALA A C 1
ATOM 741 O O . ALA A 1 99 ? 47.837 -36.650 -7.088 1.00 29.32 99 ALA A O 1
ATOM 743 N N . GLU A 1 100 ? 48.477 -36.867 -9.246 1.00 29.95 100 GLU A N 1
ATOM 744 C CA . GLU A 1 100 ? 49.064 -38.196 -9.064 1.00 33.81 100 GLU A CA 1
ATOM 745 C C . GLU A 1 100 ? 50.283 -38.130 -8.140 1.00 33.67 100 GLU A C 1
ATOM 746 O O . GLU A 1 100 ? 50.404 -38.931 -7.213 1.00 36.57 100 GLU A O 1
ATOM 752 N N . LYS A 1 101 ? 51.168 -37.163 -8.382 1.00 31.83 101 LYS A N 1
ATOM 753 C CA . LYS A 1 101 ? 52.369 -36.984 -7.561 1.00 33.19 101 LYS A CA 1
ATOM 754 C C . LYS A 1 101 ? 52.052 -36.630 -6.115 1.00 33.41 101 LYS A C 1
ATOM 755 O O . LYS A 1 101 ? 52.728 -37.098 -5.204 1.00 35.38 101 LYS A O 1
ATOM 761 N N . LEU A 1 102 ? 51.027 -35.802 -5.913 1.00 32.06 102 LEU A N 1
ATOM 762 C CA . LEU A 1 102 ? 50.619 -35.384 -4.568 1.00 33.00 102 LEU A CA 1
ATOM 763 C C . LEU A 1 102 ? 49.876 -36.475 -3.794 1.00 33.63 102 LEU A C 1
ATOM 764 O O . LEU A 1 102 ? 49.725 -36.384 -2.571 1.00 36.20 102 LEU A O 1
ATOM 769 N N . GLY A 1 103 ? 49.407 -37.496 -4.507 1.00 33.28 103 GLY A N 1
ATOM 770 C CA . GLY A 1 103 ? 48.614 -38.565 -3.902 1.00 33.12 103 GLY A CA 1
ATOM 771 C C . GLY A 1 103 ? 47.176 -38.161 -3.610 1.00 31.36 103 GLY A C 1
ATOM 772 O O . GLY A 1 103 ? 46.588 -38.616 -2.630 1.00 31.37 103 GLY A O 1
ATOM 773 N N . VAL A 1 104 ? 46.615 -37.297 -4.456 1.00 30.10 104 VAL A N 1
ATOM 774 C CA . VAL A 1 104 ? 45.210 -36.891 -4.346 1.00 29.03 104 VAL A CA 1
ATOM 775 C C . VAL A 1 104 ? 44.304 -38.092 -4.625 1.00 30.35 104 VAL A C 1
ATOM 776 O O . VAL A 1 104 ? 44.417 -38.729 -5.674 1.00 31.87 104 VAL A O 1
ATOM 780 N N . ALA A 1 105 ? 43.435 -38.411 -3.668 1.00 30.16 105 ALA A N 1
ATOM 781 C CA . ALA A 1 105 ? 42.454 -39.482 -3.827 1.00 32.44 105 ALA A CA 1
ATOM 782 C C . ALA A 1 105 ? 41.042 -38.930 -4.004 1.00 32.85 105 ALA A C 1
ATOM 783 O O . ALA A 1 105 ? 40.197 -39.559 -4.649 1.00 34.00 105 ALA A O 1
ATOM 785 N N . ASN A 1 106 ? 40.795 -37.759 -3.420 1.00 31.49 106 ASN A N 1
ATOM 786 C CA . ASN A 1 106 ? 39.471 -37.147 -3.419 1.00 32.81 106 ASN A CA 1
ATOM 787 C C . ASN A 1 106 ? 39.551 -35.653 -3.685 1.00 29.76 106 ASN A C 1
ATOM 788 O O . ASN A 1 106 ? 40.408 -34.956 -3.138 1.00 28.38 106 ASN A O 1
ATOM 793 N N . MET A 1 107 ? 38.660 -35.171 -4.542 1.00 28.25 107 MET A N 1
ATOM 794 C CA . MET A 1 107 ? 38.531 -33.747 -4.787 1.00 26.22 107 MET A CA 1
ATOM 795 C C . MET A 1 107 ? 37.103 -33.362 -4.424 1.00 26.41 107 MET A C 1
ATOM 796 O O . MET A 1 107 ? 36.162 -34.117 -4.693 1.00 29.34 107 MET A O 1
ATOM 801 N N . HIS A 1 108 ? 36.957 -32.231 -3.747 1.00 23.05 108 HIS A N 1
ATOM 802 C CA . HIS A 1 108 ? 35.654 -31.764 -3.297 1.00 22.08 108 HIS A CA 1
ATOM 803 C C . HIS A 1 108 ? 35.465 -30.390 -3.840 1.00 20.52 108 HIS A C 1
ATOM 804 O O . HIS A 1 108 ? 36.310 -29.525 -3.647 1.00 19.92 108 HIS A O 1
ATOM 811 N N . VAL A 1 109 ? 34.358 -30.186 -4.546 1.00 20.08 109 VAL A N 1
ATOM 812 C CA . VAL A 1 109 ? 34.103 -28.942 -5.244 1.00 18.59 109 VAL A CA 1
ATOM 813 C C . VAL A 1 109 ? 32.736 -28.452 -4.812 1.00 18.26 109 VAL A C 1
ATOM 814 O O . VAL A 1 109 ? 31.779 -29.227 -4.787 1.00 18.99 109 VAL A O 1
ATOM 818 N N . THR A 1 110 ? 32.642 -27.173 -4.474 1.00 17.28 110 THR A N 1
ATOM 819 C CA . THR A 1 110 ? 31.338 -26.550 -4.272 1.00 17.97 110 THR A CA 1
ATOM 820 C C . THR A 1 110 ? 31.352 -25.151 -4.869 1.00 17.21 110 THR A C 1
ATOM 821 O O . THR A 1 110 ? 32.397 -24.509 -4.924 1.00 16.67 110 THR A O 1
ATOM 825 N N . LEU A 1 111 ? 30.203 -24.688 -5.341 1.00 17.60 111 LEU A N 1
ATOM 826 C CA . LEU A 1 111 ? 30.119 -23.345 -5.906 1.00 17.76 111 LEU A CA 1
ATOM 827 C C . LEU A 1 111 ? 28.739 -22.797 -5.646 1.00 17.69 111 LEU A C 1
ATOM 828 O O . LEU A 1 111 ? 27.797 -23.560 -5.427 1.00 18.77 111 LEU A O 1
ATOM 833 N N . ALA A 1 112 ? 28.627 -21.476 -5.679 1.00 17.03 112 ALA A N 1
ATOM 834 C CA . ALA A 1 112 ? 27.356 -20.807 -5.466 1.00 17.78 112 ALA A CA 1
ATOM 835 C C . ALA A 1 112 ? 27.330 -19.552 -6.305 1.00 17.24 112 ALA A C 1
ATOM 836 O O . ALA A 1 112 ? 28.381 -19.007 -6.642 1.00 16.71 112 ALA A O 1
ATOM 838 N N . ASP A 1 113 ? 26.138 -19.089 -6.659 1.00 17.94 113 ASP A N 1
ATOM 839 C CA . ASP A 1 113 ? 26.048 -17.808 -7.346 1.00 18.40 113 ASP A CA 1
ATOM 840 C C . ASP A 1 113 ? 24.828 -17.021 -6.918 1.00 19.03 113 ASP A C 1
ATOM 841 O O . ASP A 1 113 ? 23.745 -17.578 -6.718 1.00 20.94 113 ASP A O 1
ATOM 846 N N . GLU A 1 114 ? 25.023 -15.723 -6.762 1.00 17.95 114 GLU A N 1
ATOM 847 C CA . GLU A 1 114 ? 23.923 -14.801 -6.594 1.00 19.00 114 GLU A CA 1
ATOM 848 C C . GLU A 1 114 ? 23.886 -13.952 -7.864 1.00 19.21 114 GLU A C 1
ATOM 849 O O . GLU A 1 114 ? 24.624 -14.233 -8.816 1.00 19.38 114 GLU A O 1
ATOM 855 N N . ARG A 1 115 ? 23.035 -12.935 -7.894 1.00 19.77 115 ARG A N 1
ATOM 856 C CA . ARG A 1 115 ? 22.913 -12.095 -9.085 1.00 20.98 115 ARG A CA 1
ATOM 857 C C . ARG A 1 115 ? 24.254 -11.511 -9.528 1.00 19.63 115 ARG A C 1
ATOM 858 O O . ARG A 1 115 ? 24.597 -11.568 -10.711 1.00 19.80 115 ARG A O 1
ATOM 866 N N . HIS A 1 116 ? 25.007 -10.956 -8.576 1.00 18.51 116 HIS A N 1
ATOM 867 C CA . HIS A 1 116 ? 26.222 -10.210 -8.909 1.00 17.73 116 HIS A CA 1
ATOM 868 C C . HIS A 1 116 ? 27.534 -10.924 -8.693 1.00 16.24 116 HIS A C 1
ATOM 869 O O . HIS A 1 116 ? 28.559 -10.466 -9.207 1.00 16.77 116 HIS A O 1
ATOM 876 N N . TYR A 1 117 ? 27.527 -12.029 -7.940 1.00 15.30 117 TYR A N 1
ATOM 877 C CA . TYR A 1 117 ? 28.770 -12.731 -7.557 1.00 14.86 117 TYR A CA 1
ATOM 878 C C . TYR A 1 117 ? 28.639 -14.236 -7.632 1.00 15.02 117 TYR A C 1
ATOM 879 O O . TYR A 1 117 ? 27.589 -14.779 -7.294 1.00 15.79 117 TYR A O 1
ATOM 888 N N . ALA A 1 118 ? 29.717 -14.895 -8.066 1.00 15.22 118 ALA A N 1
ATOM 889 C CA . ALA A 1 118 ? 29.874 -16.338 -7.925 1.00 15.55 118 ALA A CA 1
ATOM 890 C C . ALA A 1 118 ? 31.044 -16.627 -6.985 1.00 16.20 118 ALA A C 1
ATOM 891 O O . ALA A 1 118 ? 32.010 -15.853 -6.914 1.00 16.52 118 ALA A O 1
ATOM 893 N N . CYS A 1 119 ? 30.949 -17.734 -6.259 1.00 16.12 119 CYS A N 1
ATOM 894 C CA A CYS A 1 119 ? 32.043 -18.157 -5.399 0.70 16.08 119 CYS A CA 1
ATOM 895 C CA B CYS A 1 119 ? 31.991 -18.164 -5.332 0.30 16.08 119 CYS A CA 1
ATOM 896 C C . CYS A 1 119 ? 32.202 -19.664 -5.462 1.00 15.68 119 CYS A C 1
ATOM 897 O O . CYS A 1 119 ? 31.302 -20.379 -5.910 1.00 16.13 119 CYS A O 1
ATOM 902 N N . ALA A 1 120 ? 33.375 -20.134 -5.061 1.00 15.04 120 ALA A N 1
ATOM 903 C CA . ALA A 1 120 ? 33.661 -21.557 -5.077 1.00 15.14 120 ALA A CA 1
ATOM 904 C C . ALA A 1 120 ? 34.753 -21.865 -4.076 1.00 15.69 120 ALA A C 1
ATOM 905 O O . ALA A 1 120 ? 35.601 -21.017 -3.784 1.00 15.75 120 ALA A O 1
ATOM 907 N N . THR A 1 121 ? 34.716 -23.089 -3.564 1.00 16.31 121 THR A N 1
ATOM 908 C CA . THR A 1 121 ? 35.752 -23.616 -2.685 1.00 16.79 121 THR A CA 1
ATOM 909 C C . THR A 1 121 ? 36.079 -25.033 -3.152 1.00 16.60 121 THR A C 1
ATOM 910 O O . THR A 1 121 ? 35.186 -25.798 -3.530 1.00 17.02 121 THR A O 1
ATOM 914 N N . VAL A 1 122 ? 37.367 -25.353 -3.166 1.00 16.54 122 VAL A N 1
ATOM 915 C CA . VAL A 1 122 ? 37.852 -26.683 -3.552 1.00 17.00 122 VAL A CA 1
ATOM 916 C C . VAL A 1 122 ? 38.788 -27.198 -2.457 1.00 17.90 122 VAL A C 1
ATOM 917 O O . VAL A 1 122 ? 39.665 -26.470 -1.986 1.00 17.91 122 VAL A O 1
ATOM 921 N N . ILE A 1 123 ? 38.575 -28.444 -2.039 1.00 19.46 123 ILE A N 1
ATOM 922 C CA . ILE A 1 123 ? 39.507 -29.139 -1.148 1.00 20.57 123 ILE A CA 1
ATOM 923 C C . ILE A 1 123 ? 39.977 -30.419 -1.824 1.00 21.39 123 ILE A C 1
ATOM 924 O O . ILE A 1 123 ? 39.175 -31.191 -2.363 1.00 21.41 123 ILE A O 1
ATOM 929 N N . ILE A 1 124 ? 41.286 -30.635 -1.802 1.00 21.92 124 ILE A N 1
ATOM 930 C CA . ILE A 1 124 ? 41.851 -31.877 -2.295 1.00 23.08 124 ILE A CA 1
ATOM 931 C C . ILE A 1 124 ? 42.405 -32.667 -1.108 1.00 24.97 124 ILE A C 1
ATOM 932 O O . ILE A 1 124 ? 42.931 -32.095 -0.143 1.00 24.61 124 ILE A O 1
ATOM 937 N N . GLU A 1 125 ? 42.249 -33.982 -1.185 1.00 26.24 125 GLU A N 1
ATOM 938 C CA . GLU A 1 125 ? 42.403 -34.848 -0.034 1.00 28.97 125 GLU A CA 1
ATOM 939 C C . GLU A 1 125 ? 43.109 -36.142 -0.432 1.00 31.03 125 GLU A C 1
ATOM 940 O O . GLU A 1 125 ? 42.901 -36.660 -1.533 1.00 29.67 125 GLU A O 1
ATOM 946 N N . SER A 1 126 ? 43.944 -36.650 0.470 1.00 33.65 126 SER A N 1
ATOM 947 C CA . SER A 1 126 ? 44.583 -37.951 0.295 1.00 36.22 126 SER A CA 1
ATOM 948 C C . SER A 1 126 ? 43.576 -39.082 0.534 1.00 38.94 126 SER A C 1
ATOM 949 O O . SER A 1 126 ? 43.925 -40.261 0.500 1.00 41.56 126 SER A O 1
ATOM 953 N N . ALA B 1 2 ? 37.717 -38.698 7.182 1.00 33.84 2 ALA B N 1
ATOM 954 C CA . ALA B 1 2 ? 37.660 -38.321 5.742 1.00 34.11 2 ALA B CA 1
ATOM 955 C C . ALA B 1 2 ? 36.520 -37.337 5.502 1.00 32.22 2 ALA B C 1
ATOM 956 O O . ALA B 1 2 ? 35.517 -37.341 6.227 1.00 31.59 2 ALA B O 1
ATOM 958 N N . ILE B 1 3 ? 36.679 -36.485 4.495 1.00 31.42 3 ILE B N 1
ATOM 959 C CA . ILE B 1 3 ? 35.628 -35.534 4.145 1.00 29.95 3 ILE B CA 1
ATOM 960 C C . ILE B 1 3 ? 34.546 -36.252 3.347 1.00 30.17 3 ILE B C 1
ATOM 961 O O . ILE B 1 3 ? 34.826 -36.849 2.305 1.00 31.70 3 ILE B O 1
ATOM 966 N N . LEU B 1 4 ? 33.317 -36.192 3.851 1.00 29.89 4 LEU B N 1
ATOM 967 C CA . LEU B 1 4 ? 32.168 -36.834 3.216 1.00 30.76 4 LEU B CA 1
ATOM 968 C C . LEU B 1 4 ? 31.349 -35.858 2.369 1.00 29.75 4 LEU B C 1
ATOM 969 O O . LEU B 1 4 ? 30.541 -36.270 1.538 1.00 30.40 4 LEU B O 1
ATOM 974 N N . GLY B 1 5 ? 31.554 -34.564 2.582 1.00 27.89 5 GLY B N 1
ATOM 975 C CA . GLY B 1 5 ? 30.844 -33.565 1.801 1.00 26.64 5 GLY B CA 1
ATOM 976 C C . GLY B 1 5 ? 31.274 -32.148 2.102 1.00 23.66 5 GLY B C 1
ATOM 977 O O . GLY B 1 5 ? 31.743 -31.844 3.200 1.00 24.21 5 GLY B O 1
ATOM 978 N N . LEU B 1 6 ? 31.098 -31.282 1.114 1.00 22.22 6 LEU B N 1
ATOM 979 C CA . LEU B 1 6 ? 31.471 -29.880 1.227 1.00 21.58 6 LEU B CA 1
ATOM 980 C C . LEU B 1 6 ? 30.441 -29.026 0.505 1.00 20.73 6 LEU B C 1
ATOM 981 O O . LEU B 1 6 ? 30.059 -29.337 -0.626 1.00 21.54 6 LEU B O 1
ATOM 986 N N . GLY B 1 7 ? 30.011 -27.949 1.157 1.00 19.76 7 GLY B N 1
ATOM 987 C CA . GLY B 1 7 ? 29.089 -26.992 0.559 1.00 19.54 7 GLY B CA 1
ATOM 988 C C . GLY B 1 7 ? 29.423 -25.552 0.917 1.00 19.10 7 GLY B C 1
ATOM 989 O O . GLY B 1 7 ? 29.983 -25.275 1.975 1.00 18.94 7 GLY B O 1
ATOM 990 N N . THR B 1 8 ? 29.072 -24.632 0.027 1.00 18.59 8 THR B N 1
ATOM 991 C CA . THR B 1 8 ? 29.228 -23.205 0.290 1.00 18.60 8 THR B CA 1
ATOM 992 C C . THR B 1 8 ? 27.991 -22.512 -0.244 1.00 18.52 8 THR B C 1
ATOM 993 O O . THR B 1 8 ? 27.287 -23.058 -1.095 1.00 19.23 8 THR B O 1
ATOM 997 N N . ASP B 1 9 ? 27.718 -21.315 0.255 1.00 18.43 9 ASP B N 1
ATOM 998 C CA . ASP B 1 9 ? 26.674 -20.499 -0.328 1.00 18.87 9 ASP B CA 1
ATOM 999 C C . ASP B 1 9 ? 27.004 -19.043 -0.105 1.00 18.63 9 ASP B C 1
ATOM 1000 O O . ASP B 1 9 ? 27.756 -18.702 0.815 1.00 18.39 9 ASP B O 1
ATOM 1005 N N . ILE B 1 10 ? 26.472 -18.202 -0.985 1.00 18.24 10 ILE B N 1
ATOM 1006 C CA . ILE B 1 10 ? 26.514 -16.757 -0.819 1.00 18.21 10 ILE B CA 1
ATOM 1007 C C . ILE B 1 10 ? 25.073 -16.291 -1.011 1.00 18.49 10 ILE B C 1
ATOM 1008 O O . ILE B 1 10 ? 24.350 -16.833 -1.858 1.00 19.33 10 ILE B O 1
ATOM 1013 N N . VAL B 1 11 ? 24.641 -15.334 -0.194 1.00 18.08 11 VAL B N 1
ATOM 1014 C CA . VAL B 1 11 ? 23.255 -14.856 -0.236 1.00 18.03 11 VAL B CA 1
ATOM 1015 C C . VAL B 1 11 ? 23.250 -13.336 -0.270 1.00 17.89 11 VAL B C 1
ATOM 1016 O O . VAL B 1 11 ? 23.818 -12.694 0.617 1.00 18.13 11 VAL B O 1
ATOM 1020 N N . GLU B 1 12 ? 22.607 -12.761 -1.281 1.00 17.92 12 GLU B N 1
ATOM 1021 C CA . GLU B 1 12 ? 22.418 -11.313 -1.324 1.00 18.41 12 GLU B CA 1
ATOM 1022 C C . GLU B 1 12 ? 21.303 -10.946 -0.354 1.00 18.39 12 GLU B C 1
ATOM 1023 O O . GLU B 1 12 ? 20.149 -11.337 -0.557 1.00 18.69 12 GLU B O 1
ATOM 1029 N N . ILE B 1 13 ? 21.636 -10.214 0.708 1.00 18.23 13 ILE B N 1
ATOM 1030 C CA . ILE B 1 13 ? 20.645 -9.956 1.771 1.00 18.94 13 ILE B CA 1
ATOM 1031 C C . ILE B 1 13 ? 19.402 -9.243 1.212 1.00 20.00 13 ILE B C 1
ATOM 1032 O O . ILE B 1 13 ? 18.267 -9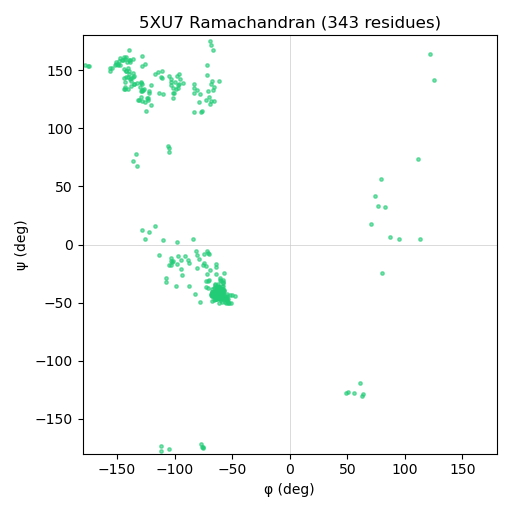.561 1.595 1.00 21.29 13 ILE B O 1
ATOM 1037 N N . ALA B 1 14 ? 19.615 -8.324 0.272 1.00 20.92 14 ALA B N 1
ATOM 1038 C CA . ALA B 1 14 ? 18.508 -7.618 -0.396 1.00 22.70 14 ALA B CA 1
ATOM 1039 C C . ALA B 1 14 ? 17.512 -8.549 -1.106 1.00 23.50 14 ALA B C 1
ATOM 1040 O O . ALA B 1 14 ? 16.321 -8.227 -1.204 1.00 25.01 14 ALA B O 1
ATOM 1042 N N . ARG B 1 15 ? 17.993 -9.692 -1.601 1.00 23.39 15 ARG B N 1
ATOM 1043 C CA . ARG B 1 15 ? 17.115 -10.685 -2.225 1.00 24.89 15 ARG B CA 1
ATOM 1044 C C . ARG B 1 15 ? 16.149 -11.275 -1.197 1.00 24.14 15 ARG B C 1
ATOM 1045 O O . ARG B 1 15 ? 14.953 -11.399 -1.467 1.00 25.41 15 ARG B O 1
ATOM 1053 N N . ILE B 1 16 ? 16.672 -11.612 -0.018 1.00 22.61 16 ILE B N 1
ATOM 1054 C CA . ILE B 1 16 ? 15.853 -12.126 1.084 1.00 23.11 16 ILE B CA 1
ATOM 1055 C C . ILE B 1 16 ? 14.861 -11.052 1.546 1.00 24.62 16 ILE B C 1
ATOM 1056 O O . ILE B 1 16 ? 13.684 -11.346 1.761 1.00 25.68 16 ILE B O 1
ATOM 1061 N N . GLU B 1 17 ? 15.334 -9.810 1.663 1.00 25.92 17 GLU B N 1
ATOM 1062 C CA . GLU B 1 17 ? 14.475 -8.676 2.018 1.00 28.99 17 GLU B CA 1
ATOM 1063 C C . GLU B 1 17 ? 13.282 -8.562 1.060 1.00 28.92 17 GLU B C 1
ATOM 1064 O O . GLU B 1 17 ? 12.146 -8.332 1.496 1.00 30.48 17 GLU B O 1
ATOM 1070 N N . ALA B 1 18 ? 13.545 -8.742 -0.235 1.00 27.91 18 ALA B N 1
ATOM 1071 C CA . ALA B 1 18 ? 12.502 -8.669 -1.262 1.00 30.05 18 ALA B CA 1
ATOM 1072 C C . ALA B 1 18 ? 11.471 -9.795 -1.132 1.00 31.73 18 ALA B C 1
ATOM 1073 O O . ALA B 1 18 ? 10.271 -9.555 -1.287 1.00 34.87 18 ALA B O 1
ATOM 1075 N N . VAL B 1 19 ? 11.932 -11.010 -0.830 1.00 30.63 19 VAL B N 1
ATOM 1076 C CA . VAL B 1 19 ? 11.026 -12.139 -0.587 1.00 32.31 19 VAL B CA 1
ATOM 1077 C C . VAL B 1 19 ? 10.101 -11.833 0.597 1.00 32.89 19 VAL B C 1
ATOM 1078 O O . VAL B 1 19 ? 8.889 -12.033 0.508 1.00 34.63 19 VAL B O 1
ATOM 1082 N N . ILE B 1 20 ? 10.673 -11.324 1.687 1.00 31.07 20 ILE B N 1
ATOM 1083 C CA . ILE B 1 20 ? 9.895 -10.979 2.883 1.00 32.74 20 ILE B CA 1
ATOM 1084 C C . ILE B 1 20 ? 8.867 -9.879 2.595 1.00 34.67 20 ILE B C 1
ATOM 1085 O O . ILE B 1 20 ? 7.722 -9.967 3.036 1.00 36.21 20 ILE B O 1
ATOM 1090 N N . ALA B 1 21 ? 9.269 -8.861 1.838 1.00 34.73 21 ALA B N 1
ATOM 1091 C CA . ALA B 1 21 ? 8.345 -7.797 1.440 1.00 37.07 21 ALA B CA 1
ATOM 1092 C C . ALA B 1 21 ? 7.148 -8.358 0.661 1.00 39.19 21 ALA B C 1
ATOM 1093 O O . ALA B 1 21 ? 6.023 -7.878 0.814 1.00 42.81 21 ALA B O 1
ATOM 1095 N N . ARG B 1 22 ? 7.393 -9.389 -0.146 1.00 39.47 22 ARG B N 1
ATOM 1096 C CA . ARG B 1 22 ? 6.357 -9.992 -0.988 1.00 44.04 22 ARG B CA 1
ATOM 1097 C C . ARG B 1 22 ? 5.554 -11.104 -0.291 1.00 44.79 22 ARG B C 1
ATOM 1098 O O . ARG B 1 22 ? 4.347 -11.233 -0.520 1.00 46.76 22 ARG B O 1
ATOM 1106 N N . SER B 1 23 ? 6.225 -11.884 0.558 1.00 41.79 23 SER B N 1
ATOM 1107 C CA . SER B 1 23 ? 5.671 -13.123 1.135 1.00 41.90 23 SER B CA 1
ATOM 1108 C C . SER B 1 23 ? 5.441 -13.071 2.643 1.00 39.41 23 SER B C 1
ATOM 1109 O O . SER B 1 23 ? 4.865 -14.000 3.210 1.00 40.95 23 SER B O 1
ATOM 1112 N N . GLY B 1 24 ? 5.926 -12.016 3.295 1.00 39.49 24 GLY B N 1
ATOM 1113 C CA . GLY B 1 24 ? 5.882 -11.915 4.757 1.00 39.44 24 GLY B CA 1
ATOM 1114 C C . GLY B 1 24 ? 6.701 -13.000 5.443 1.00 39.31 24 GLY B C 1
ATOM 1115 O O . GLY B 1 24 ? 7.870 -13.217 5.109 1.00 39.89 24 GLY B O 1
ATOM 1116 N N . ASP B 1 25 ? 6.065 -13.690 6.388 1.00 39.46 25 ASP B N 1
ATOM 1117 C CA . ASP B 1 25 ? 6.689 -14.749 7.186 1.00 39.69 25 ASP B CA 1
ATOM 1118 C C . ASP B 1 25 ? 6.904 -16.067 6.443 1.00 35.90 25 ASP B C 1
ATOM 1119 O O . ASP B 1 25 ? 7.544 -16.973 6.976 1.00 33.86 25 ASP B O 1
ATOM 1124 N N . ARG B 1 26 ? 6.357 -16.182 5.233 1.00 35.98 26 ARG B N 1
ATOM 1125 C CA . ARG B 1 26 ? 6.336 -17.463 4.513 1.00 37.22 26 ARG B CA 1
ATOM 1126 C C . ARG B 1 26 ? 7.699 -18.163 4.418 1.00 33.65 26 ARG B C 1
ATOM 1127 O O . ARG B 1 26 ? 7.813 -19.347 4.747 1.00 32.01 26 ARG B O 1
ATOM 1135 N N . LEU B 1 27 ? 8.722 -17.435 3.976 1.00 32.01 27 LEU B N 1
ATOM 1136 C CA . LEU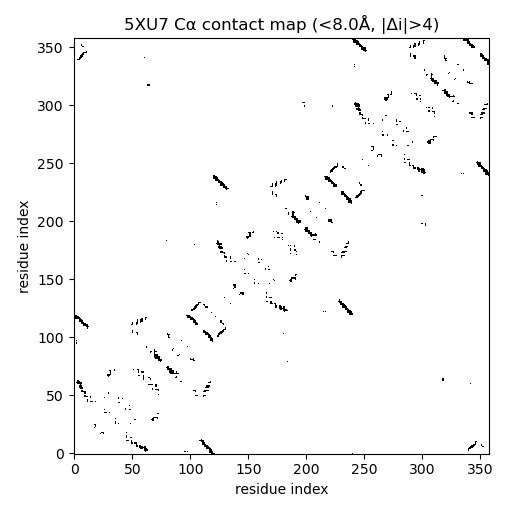 B 1 27 ? 10.066 -18.011 3.839 1.00 29.48 27 LEU B CA 1
ATOM 1137 C C . LEU B 1 27 ? 10.617 -18.547 5.164 1.00 27.74 27 LEU B C 1
ATOM 1138 O O . LEU B 1 27 ? 11.087 -19.684 5.223 1.00 27.13 27 LEU B O 1
ATOM 1143 N N . ALA B 1 28 ? 10.546 -17.735 6.217 1.00 27.55 28 ALA B N 1
ATOM 1144 C CA . ALA B 1 28 ? 11.036 -18.134 7.541 1.00 27.63 28 ALA B CA 1
ATOM 1145 C C . ALA B 1 28 ? 10.298 -19.362 8.088 1.00 29.09 28 ALA B C 1
ATOM 1146 O O . ALA B 1 28 ? 10.916 -20.248 8.679 1.00 28.67 28 ALA B O 1
ATOM 1148 N N A ARG B 1 29 ? 8.983 -19.409 7.882 0.50 31.09 29 ARG B N 1
ATOM 1149 N N B ARG B 1 29 ? 8.986 -19.409 7.878 0.50 30.86 29 ARG B N 1
ATOM 1150 C CA A ARG B 1 29 ? 8.167 -20.545 8.318 0.50 33.81 29 ARG B CA 1
ATOM 1151 C CA B ARG B 1 29 ? 8.175 -20.544 8.313 0.50 33.18 29 ARG B CA 1
ATOM 1152 C C A ARG B 1 29 ? 8.558 -21.834 7.593 0.50 33.99 29 ARG B C 1
ATOM 1153 C C B ARG B 1 29 ? 8.569 -21.833 7.595 0.50 33.66 29 ARG B C 1
ATOM 1154 O O A ARG B 1 29 ? 8.534 -22.915 8.184 0.50 36.02 29 ARG B O 1
ATOM 1155 O O B ARG B 1 29 ? 8.557 -22.910 8.191 0.50 35.66 29 ARG B O 1
ATOM 1170 N N . ARG B 1 30 ? 8.920 -21.709 6.317 1.00 33.55 30 ARG B N 1
ATOM 1171 C CA . ARG B 1 30 ? 9.385 -22.841 5.520 1.00 35.42 30 ARG B CA 1
ATOM 1172 C C . ARG B 1 30 ? 10.749 -23.366 5.964 1.00 32.69 30 ARG B C 1
ATOM 1173 O O . ARG B 1 30 ? 10.917 -24.568 6.136 1.00 34.28 30 ARG B O 1
ATOM 1181 N N . VAL B 1 31 ? 11.717 -22.474 6.167 1.00 29.31 31 VAL B N 1
ATOM 1182 C CA . VAL B 1 31 ? 13.111 -22.921 6.288 1.00 27.30 31 VAL B CA 1
ATOM 1183 C C . VAL B 1 31 ? 13.686 -23.002 7.704 1.00 26.54 31 VAL B C 1
ATOM 1184 O O . VAL B 1 31 ? 14.746 -23.596 7.903 1.00 26.09 31 VAL B O 1
ATOM 1188 N N . LEU B 1 32 ? 13.005 -22.406 8.676 1.00 26.33 32 LEU B N 1
ATOM 1189 C CA . LEU B 1 32 ? 13.493 -22.425 10.055 1.00 26.72 32 LEU B CA 1
ATOM 1190 C C . LEU B 1 32 ? 12.927 -23.596 10.854 1.00 28.38 32 LEU B C 1
ATOM 1191 O O . LEU B 1 32 ? 11.742 -23.929 10.734 1.00 30.89 32 LEU B O 1
ATOM 1196 N N . SER B 1 33 ? 13.781 -24.218 11.666 1.00 28.26 33 SER B N 1
ATOM 1197 C CA . SER B 1 33 ? 13.336 -25.199 12.658 1.00 29.92 33 SER B CA 1
ATOM 1198 C C . SER B 1 33 ? 12.539 -24.483 13.751 1.00 31.31 33 SER B C 1
ATOM 1199 O O . SER B 1 33 ? 12.505 -23.250 13.791 1.00 30.84 33 SER B O 1
ATOM 1202 N N . ASP B 1 34 ? 11.913 -25.252 14.642 1.00 33.28 34 ASP B N 1
ATOM 1203 C CA . ASP B 1 34 ? 11.140 -24.671 15.745 1.00 35.63 34 ASP B CA 1
ATOM 1204 C C . ASP B 1 34 ? 11.993 -23.746 16.618 1.00 34.78 34 ASP B C 1
ATOM 1205 O O . ASP B 1 34 ? 11.569 -22.634 16.937 1.00 36.36 34 ASP B O 1
ATOM 1210 N N . ASN B 1 35 ? 13.195 -24.197 16.980 1.00 34.45 35 ASN B N 1
ATOM 1211 C CA . ASN B 1 35 ? 14.124 -23.385 17.778 1.00 34.78 35 ASN B CA 1
ATOM 1212 C C . ASN B 1 35 ? 14.545 -22.092 17.075 1.00 32.58 35 ASN B C 1
ATOM 1213 O O . ASN B 1 35 ? 14.656 -21.043 17.704 1.00 33.90 35 ASN B O 1
ATOM 1218 N N . GLU B 1 36 ? 14.768 -22.173 15.766 1.00 30.68 36 GLU B N 1
ATOM 1219 C CA . GLU B 1 36 ? 15.150 -21.000 14.981 1.00 29.43 36 GLU B CA 1
ATOM 1220 C C . GLU B 1 36 ? 13.985 -20.024 14.829 1.00 29.75 36 GLU B C 1
ATOM 1221 O O . GLU B 1 36 ? 14.181 -18.808 14.873 1.00 29.59 36 GLU B O 1
ATOM 1227 N N . TRP B 1 37 ? 12.778 -20.566 14.669 1.00 31.26 37 TRP B N 1
ATOM 1228 C CA . TRP B 1 37 ? 11.562 -19.753 14.570 1.00 33.19 37 TRP B CA 1
ATOM 1229 C C . TRP B 1 37 ? 11.377 -18.876 15.777 1.00 34.67 37 TRP B C 1
ATOM 1230 O O . TRP B 1 37 ? 11.004 -17.708 15.649 1.00 36.31 37 TRP B O 1
ATOM 1241 N N . ALA B 1 38 ? 11.645 -19.430 16.959 1.00 35.77 38 ALA B N 1
ATOM 1242 C CA . ALA B 1 38 ? 11.532 -18.685 18.212 1.00 38.13 38 ALA B CA 1
ATOM 1243 C C . ALA B 1 38 ? 12.507 -17.509 18.242 1.00 37.48 38 ALA B C 1
ATOM 1244 O O . ALA B 1 38 ? 12.171 -16.437 18.750 1.00 38.48 38 ALA B O 1
ATOM 1246 N N . ILE B 1 39 ? 13.703 -17.714 17.684 1.00 35.88 39 ILE B N 1
ATOM 1247 C CA . ILE B 1 39 ? 14.704 -16.646 17.563 1.00 35.09 39 ILE B CA 1
ATOM 1248 C C . ILE B 1 39 ? 14.225 -15.572 16.579 1.00 34.25 39 ILE B C 1
ATOM 1249 O O . ILE B 1 39 ? 14.249 -14.385 16.898 1.00 36.68 39 ILE B O 1
ATOM 1254 N N . TRP B 1 40 ? 13.771 -16.004 15.401 1.00 32.06 40 TRP B N 1
ATOM 1255 C CA . TRP B 1 40 ? 13.183 -15.122 14.381 1.00 31.17 40 TRP B CA 1
ATOM 1256 C C . TRP B 1 40 ? 12.156 -14.163 14.933 1.00 33.49 40 TRP B C 1
ATOM 1257 O O . TRP B 1 40 ? 12.164 -12.976 14.597 1.00 33.66 40 TRP B O 1
ATOM 1268 N N . LYS B 1 41 ? 11.272 -14.672 15.788 1.00 35.28 41 LYS B N 1
ATOM 1269 C CA . LYS B 1 41 ? 10.166 -13.887 16.334 1.00 39.42 41 LYS B CA 1
ATOM 1270 C C . LYS B 1 41 ? 10.598 -12.675 17.162 1.00 40.98 41 LYS B C 1
ATOM 1271 O O . LYS B 1 41 ? 9.951 -11.628 17.098 1.00 47.16 41 LYS B O 1
ATOM 1277 N N . THR B 1 42 ? 11.684 -12.806 17.921 1.00 40.42 42 THR B N 1
ATOM 1278 C CA . THR B 1 42 ? 12.151 -11.703 18.779 1.00 43.07 42 THR B CA 1
ATOM 1279 C C . THR B 1 42 ? 13.457 -11.036 18.324 1.00 40.47 42 THR B C 1
ATOM 1280 O O . THR B 1 42 ? 13.965 -10.139 19.004 1.00 40.35 42 THR B O 1
ATOM 1284 N N . HIS B 1 43 ? 13.988 -11.456 17.177 1.00 36.28 43 HIS B N 1
ATOM 1285 C CA . HIS B 1 43 ? 15.259 -10.922 16.683 1.00 35.26 43 HIS B CA 1
ATOM 1286 C C . HIS B 1 43 ? 15.140 -9.478 16.272 1.00 35.02 43 HIS B C 1
ATOM 1287 O O . HIS B 1 43 ? 14.144 -9.081 15.660 1.00 35.69 43 HIS B O 1
ATOM 1294 N N . HIS B 1 44 ? 16.151 -8.680 16.619 1.00 35.05 44 HIS B N 1
ATOM 1295 C CA . HIS B 1 44 ? 16.187 -7.254 16.268 1.00 35.64 44 HIS B CA 1
ATOM 1296 C C . HIS B 1 44 ? 16.444 -6.999 14.806 1.00 33.38 44 HIS B C 1
ATOM 1297 O O . HIS B 1 44 ? 16.079 -5.944 14.285 1.00 32.81 44 HIS B O 1
ATOM 1304 N N . GLN B 1 45 ? 17.095 -7.952 14.140 1.00 30.59 45 GLN B N 1
ATOM 1305 C CA . GLN B 1 45 ? 17.372 -7.868 12.708 1.00 28.85 45 GLN B CA 1
ATOM 1306 C C . GLN B 1 45 ? 17.013 -9.188 12.014 1.00 27.60 45 GLN B C 1
ATOM 1307 O O . GLN B 1 45 ? 17.900 -9.899 11.522 1.00 25.09 45 GLN B O 1
ATOM 1313 N N . PRO B 1 46 ? 15.705 -9.513 11.964 1.00 28.55 46 PRO B N 1
ATOM 1314 C CA . PRO B 1 46 ? 15.264 -10.847 11.540 1.00 28.66 46 PRO B CA 1
ATOM 1315 C C . PRO B 1 46 ? 15.583 -11.196 10.080 1.00 27.30 46 PRO B C 1
ATOM 1316 O O . PRO B 1 46 ? 15.853 -12.362 9.777 1.00 26.42 46 PRO B O 1
ATOM 1320 N N . VAL B 1 47 ? 15.553 -10.197 9.198 1.00 27.89 47 VAL B N 1
ATOM 1321 C CA . VAL B 1 47 ? 15.914 -10.385 7.789 1.00 28.43 47 VAL B CA 1
ATOM 1322 C C . VAL B 1 47 ? 17.371 -10.833 7.666 1.00 25.15 47 VAL B C 1
ATOM 1323 O O . VAL B 1 47 ? 17.674 -11.763 6.922 1.00 24.50 47 VAL B O 1
ATOM 1327 N N . ARG B 1 48 ? 18.259 -10.170 8.403 1.00 24.66 48 ARG B N 1
ATOM 1328 C CA . ARG B 1 48 ? 19.680 -10.532 8.421 1.00 23.41 48 ARG B CA 1
ATOM 1329 C C . ARG B 1 48 ? 19.835 -11.929 9.015 1.00 22.78 48 ARG B C 1
ATOM 1330 O O . ARG B 1 48 ? 20.557 -12.771 8.462 1.00 22.28 48 ARG B O 1
ATOM 1338 N N . PHE B 1 49 ? 19.131 -12.180 10.120 1.00 22.88 49 PHE B N 1
ATOM 1339 C CA . PHE B 1 49 ? 19.122 -13.498 10.764 1.00 23.22 49 PHE B CA 1
ATOM 1340 C C . PHE B 1 49 ? 18.734 -14.598 9.775 1.00 22.26 49 PHE B C 1
ATOM 1341 O O . PHE B 1 49 ? 19.423 -15.614 9.669 1.00 21.53 49 PHE B O 1
ATOM 1349 N N . LEU B 1 50 ? 17.642 -14.373 9.046 1.00 22.25 50 LEU B N 1
ATOM 1350 C CA . LEU B 1 50 ? 17.145 -15.330 8.062 1.00 21.75 50 LEU B CA 1
ATOM 1351 C C . LEU B 1 50 ? 18.101 -15.554 6.894 1.00 21.06 50 LEU B C 1
ATOM 1352 O O . LEU B 1 50 ? 18.299 -16.694 6.465 1.00 21.03 50 LEU B O 1
ATOM 1357 N N . ALA B 1 51 ? 18.681 -14.471 6.374 1.00 20.30 51 ALA B N 1
ATOM 1358 C CA . ALA B 1 51 ? 19.619 -14.566 5.255 1.00 19.62 51 ALA B CA 1
ATOM 1359 C C . ALA B 1 51 ? 20.856 -15.388 5.626 1.00 19.74 51 ALA B C 1
ATOM 1360 O O . ALA B 1 51 ? 21.328 -16.214 4.834 1.00 19.35 51 ALA B O 1
ATOM 1362 N N . LYS B 1 52 ? 21.370 -15.167 6.834 1.00 19.66 52 LYS B N 1
ATOM 1363 C CA . LYS B 1 52 ? 22.508 -15.942 7.336 1.00 21.35 52 LYS B CA 1
ATOM 1364 C C . LYS B 1 52 ? 22.148 -17.419 7.559 1.00 21.19 52 LYS B C 1
ATOM 1365 O O . LYS B 1 52 ? 22.940 -18.312 7.229 1.00 21.49 52 LYS B O 1
ATOM 1371 N N . ARG B 1 53 ? 20.958 -17.672 8.106 1.00 20.84 53 ARG B N 1
ATOM 1372 C CA . ARG B 1 53 ? 20.461 -19.047 8.271 1.00 21.26 53 ARG B CA 1
ATOM 1373 C C . ARG B 1 53 ? 20.286 -19.735 6.920 1.00 20.40 53 ARG B C 1
ATOM 1374 O O . ARG B 1 53 ? 20.640 -20.904 6.760 1.00 20.90 53 ARG B O 1
ATOM 1382 N N . PHE B 1 54 ? 19.743 -19.003 5.952 1.00 19.72 54 PHE B N 1
ATOM 1383 C CA . PHE B 1 54 ? 19.543 -19.539 4.606 1.00 20.01 54 PHE B CA 1
ATOM 1384 C C . PHE B 1 54 ? 20.878 -19.956 3.991 1.00 19.25 54 PHE B C 1
ATOM 1385 O O . PHE B 1 54 ? 20.972 -21.025 3.376 1.00 19.60 54 PHE B O 1
ATOM 1393 N N . ALA B 1 55 ? 21.908 -19.123 4.169 1.00 18.28 55 ALA B N 1
ATOM 1394 C CA . ALA B 1 55 ? 23.236 -19.424 3.630 1.00 18.47 55 ALA B CA 1
ATOM 1395 C C . ALA B 1 55 ? 23.775 -20.729 4.210 1.00 19.01 55 ALA B C 1
ATOM 1396 O O . ALA B 1 55 ? 24.276 -21.580 3.469 1.00 20.31 55 ALA B O 1
ATOM 1398 N N . VAL B 1 56 ? 23.656 -20.896 5.527 1.00 18.46 56 VAL B N 1
ATOM 1399 C CA . VAL B 1 56 ? 24.129 -22.125 6.175 1.00 19.90 56 VAL B CA 1
ATOM 1400 C C . VAL B 1 56 ? 23.344 -23.346 5.705 1.00 19.82 56 VAL B C 1
ATOM 1401 O O . VAL B 1 56 ? 23.930 -24.387 5.390 1.00 19.58 56 VAL B O 1
ATOM 1405 N N . LYS B 1 57 ? 22.020 -23.213 5.655 1.00 19.97 57 LYS B N 1
ATOM 1406 C CA . LYS B 1 57 ? 21.151 -24.324 5.267 1.00 20.69 57 LYS B CA 1
ATOM 1407 C C . LYS B 1 57 ? 21.393 -24.765 3.824 1.00 21.14 57 LYS B C 1
ATOM 1408 O O . LYS B 1 57 ? 21.399 -25.965 3.531 1.00 22.01 57 LYS B O 1
ATOM 1414 N N . GLU B 1 58 ? 21.610 -23.799 2.933 1.00 21.60 58 GLU B N 1
ATOM 1415 C CA . GLU B 1 58 ? 21.944 -24.117 1.552 1.00 23.92 58 GLU B CA 1
ATOM 1416 C C . GLU B 1 58 ? 23.316 -24.804 1.459 1.00 22.42 58 GLU B C 1
ATOM 1417 O O . GLU B 1 58 ? 23.469 -25.782 0.725 1.00 23.24 58 GLU B O 1
ATOM 1423 N N . ALA B 1 59 ? 24.300 -24.300 2.205 1.00 21.64 59 ALA B N 1
ATOM 1424 C CA . ALA B 1 59 ? 25.628 -24.939 2.256 1.00 21.91 59 ALA B CA 1
ATOM 1425 C C . ALA B 1 59 ? 25.556 -26.364 2.804 1.00 22.24 59 ALA B C 1
ATOM 1426 O O . ALA B 1 59 ? 26.217 -27.272 2.287 1.00 22.20 59 ALA B O 1
ATOM 1428 N N . ALA B 1 60 ? 24.756 -26.551 3.853 1.00 21.70 60 ALA B N 1
ATOM 1429 C CA . ALA B 1 60 ? 24.568 -27.870 4.452 1.00 23.36 60 ALA B CA 1
ATOM 1430 C C . ALA B 1 60 ? 23.907 -28.831 3.467 1.00 24.13 60 ALA B C 1
ATOM 1431 O O . ALA B 1 60 ? 24.376 -29.951 3.290 1.00 25.11 60 ALA B O 1
ATOM 1433 N N . ALA B 1 61 ? 22.839 -28.380 2.806 1.00 24.63 61 ALA B N 1
ATOM 1434 C CA . ALA B 1 61 ? 22.117 -29.219 1.841 1.00 26.21 61 ALA B CA 1
ATOM 1435 C C . ALA B 1 61 ? 23.028 -29.710 0.712 1.00 26.83 61 ALA B C 1
ATOM 1436 O O . ALA B 1 61 ? 22.936 -30.870 0.282 1.00 28.73 61 ALA B O 1
ATOM 1438 N N . LYS B 1 62 ? 23.910 -28.822 0.247 1.00 25.25 62 LYS B N 1
ATOM 1439 C CA . LYS B 1 62 ? 24.892 -29.150 -0.779 1.00 26.32 62 LYS B CA 1
ATOM 1440 C C . LYS B 1 62 ? 25.920 -30.146 -0.265 1.00 26.32 62 LYS B C 1
ATOM 1441 O O . LYS B 1 62 ? 26.290 -31.082 -0.978 1.00 27.41 62 LYS B O 1
ATOM 1447 N N . ALA B 1 63 ? 26.386 -29.940 0.967 1.00 25.34 63 ALA B N 1
ATOM 1448 C CA . ALA B 1 63 ? 27.362 -30.847 1.582 1.00 26.04 63 ALA B CA 1
ATOM 1449 C C . ALA B 1 63 ? 26.792 -32.261 1.678 1.00 27.28 63 ALA B C 1
ATOM 1450 O O . ALA B 1 63 ? 27.497 -33.241 1.428 1.00 28.74 63 ALA B O 1
ATOM 1452 N N . PHE B 1 64 ? 25.506 -32.357 2.009 1.00 29.76 64 PHE B N 1
ATOM 1453 C CA . PHE B 1 64 ? 24.821 -33.648 2.092 1.00 33.16 64 PHE B CA 1
ATOM 1454 C C . PHE B 1 64 ? 24.384 -34.204 0.736 1.00 36.72 64 PHE B C 1
ATOM 1455 O O . PHE B 1 64 ? 23.949 -35.356 0.643 1.00 39.54 64 PHE B O 1
ATOM 1463 N N . GLY B 1 65 ? 24.506 -33.388 -0.308 1.00 37.08 65 GLY B N 1
ATOM 1464 C CA . GLY B 1 65 ? 24.123 -33.787 -1.660 1.00 43.36 65 GLY B CA 1
ATOM 1465 C C . GLY B 1 65 ? 22.629 -33.683 -1.892 1.00 45.41 65 GLY B C 1
ATOM 1466 O O . GLY B 1 65 ? 22.005 -34.621 -2.391 1.00 52.06 65 GLY B O 1
ATOM 1467 N N . LEU B 1 72 ? 14.771 -33.681 2.176 1.00 62.19 72 LEU B N 1
ATOM 1468 C CA . LEU B 1 72 ? 15.725 -32.862 2.918 1.00 56.79 72 LEU B CA 1
ATOM 1469 C C . LEU B 1 72 ? 15.385 -31.374 2.867 1.00 50.52 72 LEU B C 1
ATOM 1470 O O . LEU B 1 72 ? 16.046 -30.588 2.180 1.00 52.67 72 LEU B O 1
ATOM 1475 N N . ALA B 1 73 ? 14.347 -31.003 3.608 1.00 43.69 73 ALA B N 1
ATOM 1476 C CA . ALA B 1 73 ? 13.917 -29.617 3.718 1.00 40.05 73 ALA B CA 1
ATOM 1477 C C . ALA B 1 73 ? 14.906 -28.804 4.553 1.00 34.87 73 ALA B C 1
ATOM 1478 O O . ALA B 1 73 ? 15.614 -29.350 5.404 1.00 33.10 73 ALA B O 1
ATOM 1480 N N . PHE B 1 74 ? 14.950 -27.500 4.305 1.00 32.07 74 PHE B N 1
ATOM 1481 C CA . PHE B 1 74 ? 15.846 -26.603 5.028 1.00 30.05 74 PHE B CA 1
ATOM 1482 C C . PHE B 1 74 ? 15.602 -26.576 6.539 1.00 28.69 74 PHE B C 1
ATOM 1483 O O . PHE B 1 74 ? 16.535 -26.355 7.301 1.00 26.87 74 PHE B O 1
ATOM 1491 N N . ASN B 1 75 ? 14.364 -26.821 6.972 1.00 29.92 75 ASN B N 1
ATOM 1492 C CA . ASN B 1 75 ? 14.057 -26.832 8.409 1.00 30.16 75 ASN B CA 1
ATOM 1493 C C . ASN B 1 75 ? 14.612 -28.051 9.158 1.00 30.84 75 ASN B C 1
ATOM 1494 O O . ASN B 1 75 ? 14.514 -28.137 10.385 1.00 31.21 75 ASN B O 1
ATOM 1499 N N . GLN B 1 76 ? 15.195 -28.986 8.405 1.00 31.37 76 GLN B N 1
ATOM 1500 C CA . GLN B 1 76 ? 15.846 -30.165 8.976 1.00 32.83 76 GLN B CA 1
ATOM 1501 C C . GLN B 1 76 ? 17.316 -29.906 9.307 1.00 31.79 76 GLN B C 1
ATOM 1502 O O . GLN B 1 76 ? 17.949 -30.701 10.009 1.00 32.30 76 GLN B O 1
ATOM 1508 N N . PHE B 1 77 ? 17.854 -28.800 8.793 1.00 30.47 77 PHE B N 1
ATOM 1509 C CA . PHE B 1 77 ? 19.222 -28.383 9.101 1.00 30.55 77 PHE B CA 1
ATOM 1510 C C . PHE B 1 77 ? 19.189 -27.200 10.068 1.00 30.08 77 PHE B C 1
ATOM 1511 O O . PHE B 1 77 ? 19.228 -26.041 9.648 1.00 28.58 77 PHE B O 1
ATOM 1519 N N . GLU B 1 78 ? 19.097 -27.501 11.362 1.00 31.67 78 GLU B N 1
ATOM 1520 C CA . GLU B 1 78 ? 19.029 -26.464 12.387 1.00 31.48 78 GLU B CA 1
ATOM 1521 C C . GLU B 1 78 ? 20.415 -25.961 12.763 1.00 30.42 78 GLU B C 1
ATOM 1522 O O . GLU B 1 78 ? 21.320 -26.748 13.048 1.00 32.62 78 GLU B O 1
ATOM 1528 N N . VAL B 1 79 ? 20.571 -24.644 12.759 1.00 29.75 79 VAL B N 1
ATOM 1529 C CA . VAL B 1 79 ? 21.801 -24.018 13.235 1.00 30.09 79 VAL B CA 1
ATOM 1530 C C . VAL B 1 79 ? 21.594 -23.543 14.670 1.00 30.52 79 VAL B C 1
ATOM 1531 O O . VAL B 1 79 ? 20.562 -22.951 14.995 1.00 30.31 79 VAL B O 1
ATOM 1535 N N . PHE B 1 80 ? 22.567 -23.843 15.525 1.00 31.78 80 PHE B N 1
ATOM 1536 C CA . PHE B 1 80 ? 22.586 -23.344 16.898 1.00 32.93 80 PHE B CA 1
ATOM 1537 C C . PHE B 1 80 ? 24.020 -22.968 17.259 1.00 34.95 80 PHE B C 1
ATOM 1538 O O . PHE B 1 80 ? 24.955 -23.293 16.524 1.00 35.90 80 PHE B O 1
ATOM 1546 N N . ASN B 1 81 ? 24.192 -22.264 18.371 1.00 36.94 81 ASN B N 1
ATOM 1547 C CA . ASN B 1 81 ? 25.526 -21.936 18.857 1.00 39.71 81 ASN B CA 1
ATOM 1548 C C . ASN B 1 81 ? 25.825 -22.716 20.130 1.00 42.13 81 ASN B C 1
ATOM 1549 O O . ASN B 1 81 ? 25.015 -22.715 21.055 1.00 41.91 81 ASN B O 1
ATOM 1554 N N . ASP B 1 82 ? 26.974 -23.393 20.169 1.00 43.70 82 ASP B N 1
ATOM 1555 C CA . ASP B 1 82 ? 27.299 -24.276 21.300 1.00 48.19 82 ASP B CA 1
ATOM 1556 C C . ASP B 1 82 ? 27.748 -23.523 22.559 1.00 51.86 82 ASP B C 1
ATOM 1557 O O . ASP B 1 82 ? 27.657 -22.293 22.612 1.00 51.87 82 ASP B O 1
ATOM 1562 N N . GLU B 1 83 ? 28.229 -24.263 23.559 1.00 55.36 83 GLU B N 1
ATOM 1563 C CA . GLU B 1 83 ? 28.648 -23.685 24.847 1.00 60.74 83 GLU B CA 1
ATOM 1564 C C . GLU B 1 83 ? 29.844 -22.728 24.741 1.00 63.52 83 GLU B C 1
ATOM 1565 O O . GLU B 1 83 ? 30.106 -21.949 25.661 1.00 66.21 83 GLU B O 1
ATOM 1571 N N . LEU B 1 84 ? 30.555 -22.793 23.617 1.00 63.48 84 LEU B N 1
ATOM 1572 C CA . LEU B 1 84 ? 31.685 -21.907 23.339 1.00 66.66 84 LEU B CA 1
ATOM 1573 C C . LEU B 1 84 ? 31.282 -20.713 22.460 1.00 66.45 84 LEU B C 1
ATOM 1574 O O . LEU B 1 84 ? 32.064 -19.773 22.288 1.00 67.25 84 LEU B O 1
ATOM 1579 N N . GLY B 1 85 ? 30.066 -20.754 21.914 1.00 61.56 85 GLY B N 1
ATOM 1580 C CA . GLY B 1 85 ? 29.560 -19.694 21.034 1.00 55.20 85 GLY B CA 1
ATOM 1581 C C . GLY B 1 85 ? 29.768 -19.995 19.558 1.00 52.07 85 GLY B C 1
ATOM 1582 O O . GLY B 1 85 ? 29.472 -19.166 18.692 1.00 51.35 85 GLY B O 1
ATOM 1583 N N . LYS B 1 86 ? 30.275 -21.192 19.280 1.00 49.46 86 LYS B N 1
ATOM 1584 C CA . LYS B 1 86 ? 30.579 -21.638 17.926 1.00 46.83 86 LYS B CA 1
ATOM 1585 C C . LYS B 1 86 ? 29.322 -22.178 17.231 1.00 42.52 86 LYS B C 1
ATOM 1586 O O . LYS B 1 86 ? 28.551 -22.931 17.842 1.00 41.07 86 LYS B O 1
ATOM 1592 N N . PRO B 1 87 ? 29.098 -21.780 15.961 1.00 36.00 87 PRO B N 1
ATOM 1593 C CA . PRO B 1 87 ? 27.928 -22.267 15.224 1.00 34.36 87 PRO B CA 1
ATOM 1594 C C . PRO B 1 87 ? 28.026 -23.761 14.929 1.00 33.65 87 PRO B C 1
ATOM 1595 O O . PRO B 1 87 ? 29.106 -24.270 14.631 1.00 34.50 87 PRO B O 1
ATOM 1599 N N . ARG B 1 88 ? 26.895 -24.452 15.038 1.00 32.53 88 ARG B N 1
ATOM 1600 C CA . ARG B 1 88 ? 26.853 -25.900 14.918 1.00 32.31 88 ARG B CA 1
ATOM 1601 C C . ARG B 1 88 ? 25.576 -26.321 14.205 1.00 31.21 88 ARG B C 1
ATOM 1602 O O . ARG B 1 88 ? 24.602 -25.563 14.159 1.00 31.21 88 ARG B O 1
ATOM 1610 N N . LEU B 1 89 ? 25.585 -27.530 13.653 1.00 31.85 89 LEU B N 1
ATOM 1611 C CA . LEU B 1 89 ? 24.389 -28.113 13.061 1.00 32.43 89 LEU B CA 1
ATOM 1612 C C . LEU B 1 89 ? 23.765 -29.156 13.973 1.00 33.40 89 LEU B C 1
ATOM 1613 O O . LEU B 1 89 ? 24.471 -29.942 14.602 1.00 36.06 89 LEU B O 1
ATOM 1618 N N . ARG B 1 90 ? 22.437 -29.143 14.027 1.00 33.54 90 ARG B N 1
ATOM 1619 C CA . ARG B 1 90 ? 21.643 -30.170 14.678 1.00 34.86 90 ARG B CA 1
ATOM 1620 C C . ARG B 1 90 ? 20.644 -30.680 13.637 1.00 35.04 90 ARG B C 1
ATOM 1621 O O . ARG B 1 90 ? 19.861 -29.897 13.091 1.00 35.31 90 ARG B O 1
ATOM 1629 N N . LEU B 1 91 ? 20.666 -31.982 13.362 1.00 32.71 91 LEU B N 1
ATOM 1630 C CA . LEU B 1 91 ? 19.842 -32.536 12.286 1.00 32.39 91 LEU B CA 1
ATOM 1631 C C . LEU B 1 91 ? 18.511 -33.122 12.751 1.00 33.95 91 LEU B C 1
ATOM 1632 O O . LEU B 1 91 ? 18.410 -33.681 13.848 1.00 34.30 91 LEU B O 1
ATOM 1637 N N . TRP B 1 92 ? 17.498 -32.992 11.896 1.00 34.18 92 TRP B N 1
ATOM 1638 C CA . TRP B 1 92 ? 16.166 -33.535 12.155 1.00 35.96 92 TRP B CA 1
ATOM 1639 C C . TRP B 1 92 ? 15.678 -34.371 11.004 1.00 35.88 92 TRP B C 1
ATOM 1640 O O . TRP B 1 92 ? 16.082 -34.162 9.861 1.00 33.34 92 TRP B O 1
ATOM 1651 N N . GLY B 1 93 ? 14.798 -35.327 11.299 1.00 38.72 93 GLY B N 1
ATOM 1652 C CA . GLY B 1 93 ? 14.095 -36.096 10.267 1.00 39.15 93 GLY B CA 1
ATOM 1653 C C . GLY B 1 93 ? 14.978 -36.812 9.261 1.00 39.48 93 GLY B C 1
ATOM 1654 O O . GLY B 1 93 ? 15.887 -37.558 9.642 1.00 40.63 93 GLY B O 1
ATOM 1655 N N . GLU B 1 94 ? 14.707 -36.579 7.976 1.00 39.19 94 GLU B N 1
ATOM 1656 C CA . GLU B 1 94 ? 15.426 -37.247 6.883 1.00 41.33 94 GLU B CA 1
ATOM 1657 C C . GLU B 1 94 ? 16.919 -36.915 6.872 1.00 38.52 94 GLU B C 1
ATOM 1658 O O . GLU B 1 94 ? 17.748 -37.792 6.633 1.00 38.50 94 GLU B O 1
ATOM 1664 N N . ALA B 1 95 ? 17.250 -35.650 7.131 1.00 35.98 95 ALA B N 1
ATOM 1665 C CA . ALA B 1 95 ? 18.644 -35.214 7.207 1.00 34.71 95 ALA B CA 1
ATOM 1666 C C . ALA B 1 95 ? 19.426 -36.020 8.243 1.00 34.99 95 ALA B C 1
ATOM 1667 O O . ALA B 1 95 ? 20.540 -36.463 7.975 1.00 36.26 95 ALA B O 1
ATOM 1669 N N . LEU B 1 96 ? 18.832 -36.214 9.419 1.00 36.30 96 LEU B N 1
ATOM 1670 C CA . LEU B 1 96 ? 19.463 -36.982 10.492 1.00 37.52 96 LEU B CA 1
ATOM 1671 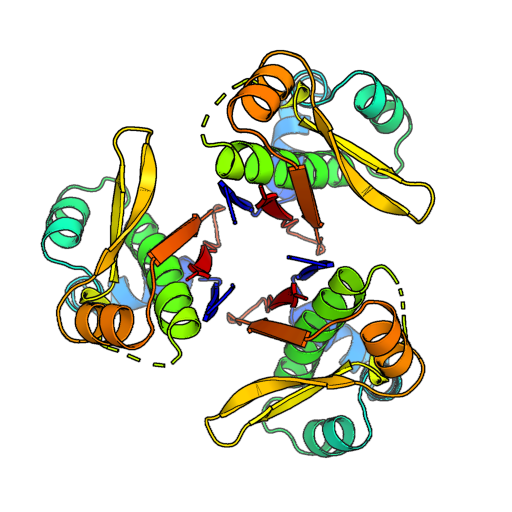C C . LEU B 1 96 ? 19.676 -38.437 10.081 1.00 38.58 96 LEU B C 1
ATOM 1672 O O . LEU B 1 96 ? 20.726 -39.025 10.364 1.00 38.67 96 LEU B O 1
ATOM 1677 N N . LYS B 1 97 ? 18.676 -39.004 9.411 1.00 39.40 97 LYS B N 1
ATOM 1678 C CA . LYS B 1 97 ? 18.750 -40.379 8.916 1.00 42.18 97 LYS B CA 1
ATOM 1679 C C . LYS B 1 97 ? 19.833 -40.520 7.849 1.00 41.01 97 LYS B C 1
ATOM 1680 O O . LYS B 1 97 ? 20.577 -41.502 7.839 1.00 42.80 97 LYS B O 1
ATOM 1686 N N . LEU B 1 98 ? 19.933 -39.527 6.967 1.00 38.27 98 LEU B N 1
ATOM 1687 C CA . LEU B 1 98 ? 20.978 -39.515 5.945 1.00 38.52 98 LEU B CA 1
ATOM 1688 C C . LEU B 1 98 ? 22.372 -39.417 6.573 1.00 38.72 98 LEU B C 1
ATOM 1689 O O . LEU B 1 98 ? 23.295 -40.111 6.144 1.00 40.13 98 LEU B O 1
ATOM 1694 N N . ALA B 1 99 ? 22.512 -38.569 7.592 1.00 37.45 99 ALA B N 1
ATOM 1695 C CA . ALA B 1 99 ? 23.773 -38.432 8.329 1.00 38.74 99 ALA B CA 1
ATOM 1696 C C . ALA B 1 99 ? 24.230 -39.770 8.899 1.00 41.50 99 ALA B C 1
ATOM 1697 O O . ALA B 1 99 ? 25.380 -40.171 8.716 1.00 41.70 99 ALA B O 1
ATOM 1699 N N . GLU B 1 100 ? 23.314 -40.454 9.582 1.00 42.73 100 GLU B N 1
ATOM 1700 C CA . GLU B 1 100 ? 23.585 -41.770 10.147 1.00 45.70 100 GLU B CA 1
ATOM 1701 C C . GLU B 1 100 ? 23.940 -42.780 9.053 1.00 45.10 100 GLU B C 1
ATOM 1702 O O . GLU B 1 100 ? 24.880 -43.557 9.214 1.00 47.64 100 GLU B O 1
ATOM 1708 N N . LYS B 1 101 ? 23.210 -42.738 7.938 1.00 45.14 101 LYS B N 1
ATOM 1709 C CA . LYS B 1 101 ? 23.495 -43.592 6.780 1.00 47.80 101 LYS B CA 1
ATOM 1710 C C . LYS B 1 101 ? 24.891 -43.354 6.205 1.00 47.95 101 LYS B C 1
ATOM 1711 O O . LYS B 1 101 ? 25.607 -44.305 5.893 1.00 50.03 101 LYS B O 1
ATOM 1717 N N . LEU B 1 102 ? 25.267 -42.084 6.066 1.00 46.10 102 LEU B N 1
ATOM 1718 C CA . LEU B 1 102 ? 26.549 -41.714 5.468 1.00 44.77 102 LEU B CA 1
ATOM 1719 C C . LEU B 1 102 ? 27.746 -41.948 6.391 1.00 44.55 102 LEU B C 1
ATOM 1720 O O . LEU B 1 102 ? 28.882 -42.000 5.925 1.00 45.51 102 LEU B O 1
ATOM 1725 N N . GLY B 1 103 ? 27.491 -42.089 7.690 1.00 44.90 103 GLY B N 1
ATOM 1726 C CA . GLY B 1 103 ? 28.560 -42.276 8.674 1.00 45.76 103 GLY B CA 1
ATOM 1727 C C . GLY B 1 103 ? 29.191 -40.962 9.105 1.00 43.98 103 GLY B C 1
ATOM 1728 O O . GLY B 1 103 ? 30.385 -40.902 9.408 1.00 43.69 103 GLY B O 1
ATOM 1729 N N . VAL B 1 104 ? 28.382 -39.907 9.130 1.00 41.62 104 VAL B N 1
ATOM 1730 C CA . VAL B 1 104 ? 28.839 -38.584 9.542 1.00 40.73 104 VAL B CA 1
ATOM 1731 C C . VAL B 1 104 ? 29.150 -38.591 11.038 1.00 41.16 104 VAL B C 1
ATOM 1732 O O . VAL B 1 104 ? 28.290 -38.934 11.850 1.00 42.32 104 VAL B O 1
ATOM 1736 N N . ALA B 1 105 ? 30.383 -38.230 11.390 1.00 40.14 105 ALA B N 1
ATOM 1737 C CA . ALA B 1 105 ? 30.803 -38.165 12.791 1.00 43.35 105 ALA B CA 1
ATOM 1738 C C . ALA B 1 105 ? 30.969 -36.729 13.289 1.00 43.52 105 ALA B C 1
ATOM 1739 O O . ALA B 1 105 ? 30.733 -36.443 14.466 1.00 44.06 105 ALA B O 1
ATOM 1741 N N . ASN B 1 106 ? 31.381 -35.836 12.391 1.00 41.13 106 ASN B N 1
ATOM 1742 C CA . ASN B 1 106 ? 31.569 -34.420 12.711 1.00 40.41 106 ASN B CA 1
ATOM 1743 C C . ASN B 1 106 ? 30.985 -33.521 11.626 1.00 36.37 106 ASN B C 1
ATOM 1744 O O . ASN B 1 106 ? 31.021 -33.861 10.443 1.00 34.59 106 ASN B O 1
ATOM 1749 N N . MET B 1 107 ? 30.437 -32.382 12.036 1.00 35.19 107 MET B N 1
ATOM 1750 C CA . MET B 1 107 ? 29.942 -31.388 11.092 1.00 33.27 107 MET B CA 1
ATOM 1751 C C . MET B 1 107 ? 30.524 -30.036 11.461 1.00 32.76 107 MET B C 1
ATOM 1752 O O . MET B 1 107 ? 30.426 -29.603 12.610 1.00 36.64 107 MET B O 1
ATOM 1757 N N . HIS B 1 108 ? 31.143 -29.382 10.486 1.00 28.41 108 HIS B N 1
ATOM 1758 C CA . HIS B 1 108 ? 31.783 -28.094 10.711 1.00 27.39 108 HIS B CA 1
ATOM 1759 C C . HIS B 1 108 ? 31.054 -27.035 9.952 1.00 25.32 108 HIS B C 1
ATOM 1760 O O . HIS B 1 108 ? 30.778 -27.189 8.760 1.00 25.77 108 HIS B O 1
ATOM 1767 N N . VAL B 1 109 ? 30.726 -25.953 10.647 1.00 24.62 109 VAL B N 1
ATOM 1768 C CA . VAL B 1 109 ? 29.937 -24.863 10.083 1.00 24.68 109 VAL B CA 1
ATOM 1769 C C . VAL B 1 109 ? 30.666 -23.557 10.315 1.00 23.90 109 VAL B C 1
ATOM 1770 O O . VAL B 1 109 ? 31.205 -23.330 11.398 1.00 25.96 109 VAL B O 1
ATOM 1774 N N . THR B 1 110 ? 30.675 -22.700 9.299 1.00 21.93 110 THR B N 1
ATOM 1775 C CA . THR B 1 110 ? 31.118 -21.329 9.479 1.00 22.28 110 THR B CA 1
ATOM 1776 C C . THR B 1 110 ? 30.247 -20.397 8.642 1.00 22.17 110 THR B C 1
ATOM 1777 O O . THR B 1 110 ? 29.723 -20.790 7.597 1.00 20.28 110 THR B O 1
ATOM 1781 N N . LEU B 1 111 ? 30.071 -19.174 9.125 1.00 23.40 111 LEU B N 1
ATOM 1782 C CA . LEU B 1 111 ? 29.322 -18.168 8.383 1.00 22.96 111 LEU B CA 1
ATOM 1783 C C . LEU B 1 111 ? 29.914 -16.799 8.629 1.00 23.11 111 LEU B C 1
ATOM 1784 O O . LEU B 1 111 ? 30.620 -16.580 9.616 1.00 23.53 111 LEU B O 1
ATOM 1789 N N . ALA B 1 112 ? 29.624 -15.883 7.715 1.00 21.68 112 ALA B N 1
ATOM 1790 C CA . ALA B 1 112 ? 30.083 -14.517 7.829 1.00 21.54 112 ALA B CA 1
ATOM 1791 C C . ALA B 1 112 ? 29.065 -13.656 7.121 1.00 20.90 112 ALA B C 1
ATOM 1792 O O . ALA B 1 112 ? 28.313 -14.151 6.275 1.00 20.56 112 ALA B O 1
ATOM 1794 N N . ASP B 1 113 ? 29.018 -12.379 7.482 1.00 21.67 113 ASP B N 1
ATOM 1795 C CA . ASP B 1 113 ? 28.180 -11.433 6.765 1.00 22.11 113 ASP B CA 1
ATOM 1796 C C . ASP B 1 113 ? 28.832 -10.063 6.678 1.00 22.77 113 ASP B C 1
ATOM 1797 O O . ASP B 1 113 ? 29.542 -9.630 7.596 1.00 25.76 113 ASP B O 1
ATOM 1802 N N . GLU B 1 114 ? 28.622 -9.412 5.541 1.00 20.10 114 GLU B N 1
ATOM 1803 C CA . GLU B 1 114 ? 28.879 -7.994 5.404 1.00 20.59 114 GLU B CA 1
ATOM 1804 C C . GLU B 1 114 ? 27.525 -7.324 5.238 1.00 20.24 114 GLU B C 1
ATOM 1805 O O . GLU B 1 114 ? 26.498 -8.006 5.294 1.00 20.42 114 GLU B O 1
ATOM 1811 N N . ARG B 1 115 ? 27.508 -6.011 5.040 1.00 20.89 115 ARG B N 1
ATOM 1812 C CA . ARG B 1 115 ? 26.242 -5.286 4.908 1.00 22.91 115 ARG B CA 1
ATOM 1813 C C . ARG B 1 115 ? 25.329 -5.927 3.863 1.00 21.54 115 ARG B C 1
ATOM 1814 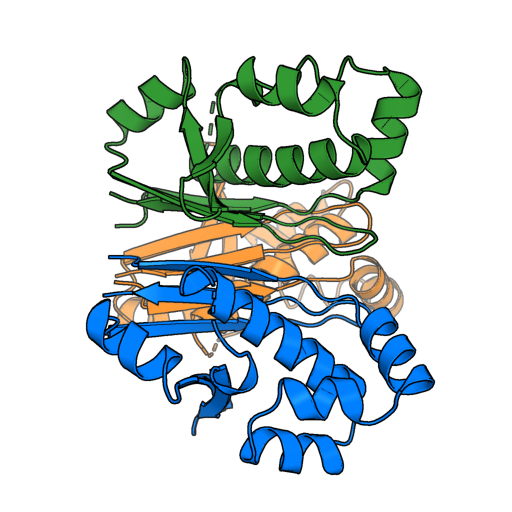O O . ARG B 1 115 ? 24.133 -6.074 4.092 1.00 21.40 115 ARG B O 1
ATOM 1822 N N . HIS B 1 116 ? 25.894 -6.312 2.721 1.00 20.06 116 HIS B N 1
ATOM 1823 C CA . HIS B 1 116 ? 25.069 -6.718 1.577 1.00 19.98 116 HIS B CA 1
ATOM 1824 C C . HIS B 1 116 ? 25.004 -8.198 1.310 1.00 18.58 116 HIS B C 1
ATOM 1825 O O . HIS B 1 116 ? 24.109 -8.656 0.592 1.00 18.80 116 HIS B O 1
ATOM 1832 N N . TYR B 1 117 ? 25.953 -8.956 1.864 1.00 17.72 117 TYR B N 1
ATOM 1833 C CA . TYR B 1 117 ? 26.066 -10.396 1.599 1.00 17.29 117 TYR B CA 1
ATOM 1834 C C . TYR B 1 117 ? 26.324 -11.205 2.859 1.00 17.70 117 TYR B C 1
ATOM 1835 O O . TYR B 1 117 ? 27.041 -10.757 3.757 1.00 18.54 117 TYR B O 1
ATOM 1844 N N . ALA B 1 118 ? 25.743 -12.403 2.900 1.00 17.37 118 ALA B N 1
ATOM 1845 C CA . ALA B 1 118 ? 26.081 -13.417 3.890 1.00 18.02 118 ALA B CA 1
ATOM 1846 C C . ALA B 1 118 ? 26.662 -14.620 3.154 1.00 18.06 118 ALA B C 1
ATOM 1847 O O . ALA B 1 118 ? 26.274 -14.901 2.024 1.00 18.06 118 ALA B O 1
ATOM 1849 N N . CYS B 1 119 ? 27.610 -15.307 3.785 1.00 18.35 119 CYS B N 1
ATOM 1850 C CA A CYS B 1 119 ? 28.247 -16.489 3.212 0.50 18.39 119 CYS B CA 1
ATOM 1851 C CA B CYS B 1 119 ? 28.170 -16.517 3.203 0.50 17.87 119 CYS B CA 1
ATOM 1852 C C . CYS B 1 119 ? 28.353 -17.579 4.273 1.00 18.28 119 CYS B C 1
ATOM 1853 O O . CYS B 1 119 ? 28.350 -17.282 5.474 1.00 18.99 119 CYS B O 1
ATOM 1858 N N . ALA B 1 120 ? 28.459 -18.827 3.832 1.00 17.37 120 ALA B N 1
ATOM 1859 C CA . ALA B 1 120 ? 28.641 -19.950 4.741 1.00 17.59 120 ALA B CA 1
ATOM 1860 C C . ALA B 1 120 ? 29.340 -21.092 4.030 1.00 17.68 120 ALA B C 1
ATOM 1861 O O . ALA B 1 120 ? 29.229 -21.232 2.810 1.00 17.36 120 ALA B O 1
ATOM 1863 N N . THR B 1 121 ? 30.068 -21.888 4.809 1.00 18.40 121 THR B N 1
ATOM 1864 C CA . THR B 1 121 ? 30.697 -23.110 4.318 1.00 19.19 121 THR B CA 1
ATOM 1865 C C . THR B 1 121 ? 30.449 -24.207 5.350 1.00 19.80 121 THR B C 1
ATOM 1866 O O . THR B 1 121 ? 30.511 -23.961 6.561 1.00 21.17 121 THR B O 1
ATOM 1870 N N . VAL B 1 122 ? 30.131 -25.402 4.859 1.00 19.83 122 VAL B N 1
ATOM 1871 C CA . VAL B 1 122 ? 29.866 -26.564 5.703 1.00 20.37 122 VAL B CA 1
ATOM 1872 C C . VAL B 1 122 ? 30.708 -27.733 5.203 1.00 20.76 122 VAL B C 1
ATOM 1873 O O . VAL B 1 122 ? 30.769 -27.992 3.998 1.00 20.27 122 VAL B O 1
ATOM 1877 N N . ILE B 1 123 ? 31.386 -28.405 6.132 1.00 21.63 123 ILE B N 1
ATOM 1878 C CA . ILE B 1 123 ? 32.122 -29.627 5.829 1.00 22.93 123 ILE B CA 1
ATOM 1879 C C . ILE B 1 123 ? 31.573 -30.720 6.733 1.00 24.81 123 ILE B C 1
ATOM 1880 O O . ILE B 1 123 ? 31.440 -30.523 7.945 1.00 25.56 123 ILE B O 1
ATOM 1885 N N . ILE B 1 124 ? 31.240 -31.861 6.138 1.00 25.96 124 ILE B N 1
ATOM 1886 C CA . ILE B 1 124 ? 30.842 -33.029 6.915 1.00 27.65 124 ILE B CA 1
ATOM 1887 C C . ILE B 1 124 ? 31.906 -34.114 6.794 1.00 29.18 124 ILE B C 1
ATOM 1888 O O . ILE B 1 124 ? 32.539 -34.280 5.743 1.00 28.54 124 ILE B O 1
ATOM 1893 N N . GLU B 1 125 ? 32.107 -34.832 7.891 1.00 31.06 125 GLU B N 1
ATOM 1894 C CA . GLU B 1 125 ? 33.305 -35.631 8.082 1.00 33.51 125 GLU B CA 1
ATOM 1895 C C . GLU B 1 125 ? 32.971 -36.940 8.792 1.00 36.66 125 GLU B C 1
ATOM 1896 O O . GLU B 1 125 ? 32.085 -36.984 9.651 1.00 35.10 125 GLU B O 1
ATOM 1902 N N . SER B 1 126 ? 33.672 -38.006 8.413 1.00 39.58 126 SER B N 1
ATOM 1903 C CA . SER B 1 126 ? 33.551 -39.292 9.092 1.00 43.64 126 SER B CA 1
ATOM 1904 C C . SER B 1 126 ? 34.456 -39.327 10.325 1.00 47.83 126 SER B C 1
ATOM 1905 O O . SER B 1 126 ? 35.160 -38.364 10.638 1.00 47.09 126 SER B O 1
ATOM 1909 N N . ALA C 1 2 ? 42.128 -35.290 11.490 1.00 41.11 2 ALA C N 1
ATOM 1910 C CA . ALA C 1 2 ? 40.721 -34.809 11.504 1.00 38.77 2 ALA C CA 1
ATOM 1911 C C . ALA C 1 2 ? 40.675 -33.286 11.504 1.00 36.94 2 ALA C C 1
ATOM 1912 O O . ALA C 1 2 ? 41.624 -32.624 11.930 1.00 38.18 2 ALA C O 1
ATOM 1914 N N . ILE C 1 3 ? 39.566 -32.732 11.025 1.00 35.17 3 ILE C N 1
ATOM 1915 C CA . ILE C 1 3 ? 39.372 -31.284 11.042 1.00 33.72 3 ILE C CA 1
ATOM 1916 C C . ILE C 1 3 ? 39.093 -30.820 12.471 1.00 34.13 3 ILE C C 1
ATOM 1917 O O . ILE C 1 3 ? 38.176 -31.320 13.125 1.00 35.76 3 ILE C O 1
ATOM 1922 N N . LEU C 1 4 ? 39.902 -29.878 12.951 1.00 33.69 4 LEU C N 1
ATOM 1923 C CA . LEU C 1 4 ? 39.736 -29.320 14.292 1.00 34.68 4 LEU C CA 1
ATOM 1924 C C . LEU C 1 4 ? 38.914 -28.029 14.298 1.00 33.47 4 LEU C C 1
ATOM 1925 O O . LEU C 1 4 ? 38.359 -27.648 15.329 1.00 35.13 4 LEU C O 1
ATOM 1930 N N . GLY C 1 5 ? 38.836 -27.362 13.148 1.00 31.47 5 GLY C N 1
ATOM 1931 C CA . GLY C 1 5 ? 38.117 -26.101 13.046 1.00 30.03 5 GLY C CA 1
ATOM 1932 C C . GLY C 1 5 ? 38.035 -25.560 11.631 1.00 27.09 5 GLY C C 1
ATOM 1933 O O . GLY C 1 5 ? 38.884 -25.848 10.785 1.00 27.27 5 GLY C O 1
ATOM 1934 N N . LEU C 1 6 ? 36.994 -24.776 11.388 1.00 25.54 6 LEU C N 1
ATOM 1935 C CA . LEU C 1 6 ? 36.726 -24.203 10.080 1.00 24.52 6 LEU C CA 1
ATOM 1936 C C . LEU C 1 6 ? 36.236 -22.775 10.278 1.00 24.08 6 LEU C C 1
ATOM 1937 O O . LEU C 1 6 ? 35.383 -22.520 11.127 1.00 24.65 6 LEU C O 1
ATOM 1942 N N . GLY C 1 7 ? 36.780 -21.850 9.494 1.00 23.15 7 GLY C N 1
ATOM 1943 C CA . GLY C 1 7 ? 36.347 -20.459 9.544 1.00 23.18 7 GLY C CA 1
ATOM 1944 C C . GLY C 1 7 ? 36.323 -19.831 8.167 1.00 22.24 7 GLY C C 1
ATOM 1945 O O . GLY C 1 7 ? 37.106 -20.211 7.297 1.00 21.88 7 GLY C O 1
ATOM 1946 N N . THR C 1 8 ? 35.414 -18.880 7.971 1.00 22.08 8 THR C N 1
ATOM 1947 C CA . THR C 1 8 ? 35.359 -18.106 6.735 1.00 22.31 8 THR C CA 1
ATOM 1948 C C . THR C 1 8 ? 35.079 -16.643 7.064 1.00 22.30 8 THR C C 1
ATOM 1949 O O . THR C 1 8 ? 34.553 -16.331 8.133 1.00 22.88 8 THR C O 1
ATOM 1953 N N . ASP C 1 9 ? 35.451 -15.747 6.156 1.00 22.20 9 ASP C N 1
ATOM 1954 C CA . ASP C 1 9 ? 35.071 -14.345 6.287 1.00 22.21 9 ASP C CA 1
ATOM 1955 C C . ASP C 1 9 ? 34.912 -13.697 4.929 1.00 20.98 9 ASP C C 1
ATOM 1956 O O . ASP C 1 9 ? 35.496 -14.147 3.945 1.00 20.79 9 ASP C O 1
ATOM 1961 N N . ILE C 1 10 ? 34.095 -12.651 4.894 1.00 20.22 10 ILE C N 1
ATOM 1962 C CA . ILE C 1 10 ? 33.970 -11.783 3.737 1.00 20.08 10 ILE C CA 1
ATOM 1963 C C . ILE C 1 10 ? 34.117 -10.358 4.278 1.00 20.07 10 ILE C C 1
ATOM 1964 O O . ILE C 1 10 ? 33.560 -10.025 5.333 1.00 20.42 10 ILE C O 1
ATOM 1969 N N . VAL C 1 11 ? 34.905 -9.547 3.581 1.00 19.96 11 VAL C N 1
ATOM 1970 C CA . VAL C 1 11 ? 35.193 -8.184 4.012 1.00 20.11 11 VAL C CA 1
ATOM 1971 C C . VAL C 1 11 ? 34.915 -7.229 2.868 1.00 20.03 11 VAL C C 1
ATOM 1972 O O . VAL C 1 11 ? 35.466 -7.378 1.777 1.00 19.72 11 VAL C O 1
ATOM 1976 N N . GLU C 1 12 ? 34.051 -6.253 3.127 1.00 20.55 12 GLU C N 1
ATOM 1977 C CA . GLU C 1 12 ? 33.803 -5.177 2.190 1.00 21.19 12 GLU C CA 1
ATOM 1978 C C . GLU C 1 12 ? 34.979 -4.201 2.240 1.00 20.86 12 GLU C C 1
ATOM 1979 O O . GLU C 1 12 ? 35.229 -3.562 3.268 1.00 20.89 12 GLU C O 1
ATOM 1985 N N . ILE C 1 13 ? 35.718 -4.099 1.141 1.00 20.71 13 ILE C N 1
ATOM 1986 C CA . ILE C 1 13 ? 36.938 -3.273 1.133 1.00 21.16 13 ILE C CA 1
ATOM 1987 C C . ILE C 1 13 ? 36.645 -1.795 1.460 1.00 21.47 13 ILE C C 1
ATOM 1988 O O . ILE C 1 13 ? 37.403 -1.158 2.201 1.00 21.38 13 ILE C O 1
ATOM 1993 N N . ALA C 1 14 ? 35.525 -1.286 0.949 1.00 21.76 14 ALA C N 1
ATOM 1994 C CA . ALA C 1 14 ? 35.084 0.090 1.223 1.00 22.53 14 ALA C CA 1
ATOM 1995 C C . ALA C 1 14 ? 34.828 0.367 2.713 1.00 22.84 14 ALA C C 1
ATOM 1996 O O . ALA C 1 14 ? 35.023 1.496 3.176 1.00 23.90 14 ALA C O 1
ATOM 1998 N N . ARG C 1 15 ? 34.410 -0.652 3.463 1.00 22.88 15 ARG C N 1
ATOM 1999 C CA . ARG C 1 15 ? 34.254 -0.510 4.915 1.00 23.38 15 ARG C CA 1
ATOM 2000 C C . ARG C 1 15 ? 35.616 -0.303 5.592 1.00 22.96 15 ARG C C 1
ATOM 2001 O O . ARG C 1 15 ? 35.761 0.549 6.481 1.00 22.59 15 ARG C O 1
ATOM 2009 N N . ILE C 1 16 ? 36.615 -1.070 5.160 1.00 22.45 16 ILE C N 1
ATOM 2010 C CA . ILE C 1 16 ? 37.972 -0.927 5.694 1.00 22.50 16 ILE C CA 1
ATOM 2011 C C . ILE C 1 16 ? 38.538 0.451 5.343 1.00 22.57 16 ILE C C 1
ATOM 2012 O O . ILE C 1 16 ? 39.186 1.093 6.171 1.00 22.36 16 ILE C O 1
ATOM 2017 N N . GLU C 1 17 ? 38.273 0.902 4.120 1.00 22.89 17 GLU C N 1
ATOM 2018 C CA . GLU C 1 17 ? 38.679 2.233 3.687 1.00 24.36 17 GLU C CA 1
ATOM 2019 C C . GLU C 1 17 ? 38.073 3.301 4.605 1.00 23.45 17 GLU C C 1
ATOM 2020 O O . GLU C 1 17 ? 38.751 4.249 4.997 1.00 23.51 17 GLU C O 1
ATOM 2026 N N . ALA C 1 18 ? 36.802 3.117 4.954 1.00 22.89 18 ALA C N 1
ATOM 2027 C CA . ALA C 1 18 ? 36.103 4.012 5.875 1.00 23.16 18 ALA C CA 1
ATOM 2028 C C . ALA C 1 18 ? 36.698 3.995 7.295 1.00 23.26 18 ALA C C 1
ATOM 2029 O O . ALA C 1 18 ? 36.799 5.049 7.944 1.00 23.91 18 ALA C O 1
ATOM 2031 N N . VAL C 1 19 ? 37.107 2.819 7.775 1.00 22.87 19 VAL C N 1
ATOM 2032 C CA . VAL C 1 19 ? 37.760 2.723 9.085 1.00 23.23 19 VAL C CA 1
ATOM 2033 C C . VAL C 1 19 ? 39.093 3.466 9.076 1.00 22.91 19 VAL C C 1
ATOM 2034 O O . VAL C 1 19 ? 39.414 4.178 10.034 1.00 23.13 19 VAL C O 1
ATOM 2038 N N . ILE C 1 20 ? 39.856 3.300 7.996 1.00 22.44 20 ILE C N 1
ATOM 2039 C CA . ILE C 1 20 ? 41.147 3.991 7.832 1.00 22.75 20 ILE C CA 1
ATOM 2040 C C . ILE C 1 20 ? 40.945 5.514 7.783 1.00 23.00 20 ILE C C 1
ATOM 2041 O O . ILE C 1 20 ? 41.718 6.274 8.383 1.00 23.62 20 ILE C O 1
ATOM 2046 N N . ALA C 1 21 ? 39.889 5.956 7.101 1.00 22.61 21 ALA C N 1
ATOM 2047 C CA . ALA C 1 21 ? 39.554 7.385 7.073 1.00 22.82 21 ALA C CA 1
ATOM 2048 C C . ALA C 1 21 ? 39.335 7.947 8.485 1.00 23.35 21 ALA C C 1
ATOM 2049 O O . ALA C 1 21 ? 39.690 9.101 8.761 1.00 23.48 21 ALA C O 1
ATOM 2051 N N . ARG C 1 22 ? 38.760 7.126 9.365 1.00 23.65 22 ARG C N 1
ATOM 2052 C CA . ARG C 1 22 ? 38.475 7.522 10.746 1.00 24.90 22 ARG C CA 1
ATOM 2053 C C . ARG C 1 22 ? 39.702 7.509 11.651 1.00 25.91 22 ARG C C 1
ATOM 2054 O O . ARG C 1 22 ? 39.945 8.476 12.383 1.00 26.72 22 ARG C O 1
ATOM 2062 N N . SER C 1 23 ? 40.454 6.415 11.632 1.00 25.77 23 SER C N 1
ATOM 2063 C CA . SER C 1 23 ? 41.504 6.237 12.631 1.00 28.00 23 SER C CA 1
ATOM 2064 C C . SER C 1 23 ? 42.911 6.035 12.066 1.00 28.51 23 SER C C 1
ATOM 2065 O O . SER C 1 23 ? 43.830 5.701 12.806 1.00 30.16 23 SER C O 1
ATOM 2068 N N . GLY C 1 24 ? 43.084 6.257 10.765 1.00 28.18 24 GLY C N 1
ATOM 2069 C CA . GLY C 1 24 ? 44.418 6.213 10.154 1.00 29.68 24 GLY C CA 1
ATOM 2070 C C . GLY C 1 24 ? 45.038 4.837 10.263 1.00 31.74 24 GLY C C 1
ATOM 2071 O O . GLY C 1 24 ? 44.393 3.841 9.955 1.00 33.37 24 GLY C O 1
ATOM 2072 N N . ASP C 1 25 ? 46.281 4.766 10.725 1.00 34.75 25 ASP C N 1
ATOM 2073 C CA . ASP C 1 25 ? 46.965 3.475 10.803 1.00 38.04 25 ASP C CA 1
ATOM 2074 C C . ASP C 1 25 ? 46.659 2.664 12.074 1.00 37.84 25 ASP C C 1
ATOM 2075 O O . ASP C 1 25 ? 47.236 1.593 12.278 1.00 36.79 25 ASP C O 1
ATOM 2080 N N . ARG C 1 26 ? 45.743 3.162 12.907 1.00 37.15 26 ARG C N 1
ATOM 2081 C CA . ARG C 1 26 ? 45.459 2.542 14.209 1.00 37.84 26 ARG C CA 1
ATOM 2082 C C . ARG C 1 26 ? 44.864 1.137 14.103 1.00 37.11 26 ARG C C 1
ATOM 2083 O O . ARG C 1 26 ? 45.172 0.270 14.928 1.00 38.86 26 ARG C O 1
ATOM 2091 N N . LEU C 1 27 ? 44.038 0.901 13.084 1.00 36.25 27 LEU C N 1
ATOM 2092 C CA . LEU C 1 27 ? 43.523 -0.440 12.821 1.00 36.18 27 LEU C CA 1
ATOM 2093 C C . LEU C 1 27 ? 44.667 -1.389 12.471 1.00 34.84 27 LEU C C 1
ATOM 2094 O O . LEU C 1 27 ? 44.728 -2.514 12.978 1.00 33.47 27 LEU C O 1
ATOM 2099 N N . ALA C 1 28 ? 45.562 -0.921 11.599 1.00 34.62 28 ALA C N 1
ATOM 2100 C CA . ALA C 1 28 ? 46.754 -1.678 11.214 1.00 35.20 28 ALA C CA 1
ATOM 2101 C C . ALA C 1 28 ? 47.634 -1.980 12.428 1.00 35.98 28 ALA C C 1
ATOM 2102 O O . ALA C 1 28 ? 48.142 -3.094 12.565 1.00 34.85 28 ALA C O 1
ATOM 2104 N N A ARG C 1 29 ? 47.799 -0.982 13.297 0.50 36.82 29 ARG C N 1
ATOM 2105 N N B ARG C 1 29 ? 47.803 -0.995 13.308 0.50 37.24 29 ARG C N 1
ATOM 2106 C CA A ARG C 1 29 ? 48.552 -1.143 14.542 0.50 38.50 29 ARG C CA 1
ATOM 2107 C CA B ARG C 1 29 ? 48.585 -1.188 14.534 0.50 39.42 29 ARG C CA 1
ATOM 2108 C C A ARG C 1 29 ? 47.944 -2.232 15.420 0.50 38.83 29 ARG C C 1
ATOM 2109 C C B ARG C 1 29 ? 47.929 -2.141 15.533 0.50 39.64 29 ARG C C 1
ATOM 2110 O O A ARG C 1 29 ? 48.669 -2.986 16.067 0.50 41.28 29 ARG C O 1
ATOM 2111 O O B ARG C 1 29 ? 48.609 -2.707 16.390 0.50 42.62 29 ARG C O 1
ATOM 2126 N N . ARG C 1 30 ? 46.615 -2.317 15.417 1.00 38.19 30 ARG C N 1
ATOM 2127 C CA . ARG C 1 30 ? 45.884 -3.277 16.244 1.00 39.22 30 ARG C CA 1
ATOM 2128 C C . ARG C 1 30 ? 46.032 -4.712 15.741 1.00 38.43 30 ARG C C 1
ATOM 2129 O O . ARG C 1 30 ? 46.441 -5.598 16.498 1.00 39.30 30 ARG C O 1
ATOM 2137 N N . VAL C 1 31 ? 45.716 -4.932 14.465 1.00 36.07 31 VAL C N 1
ATOM 2138 C CA . VAL C 1 31 ? 45.551 -6.291 13.940 1.00 35.88 31 VAL C CA 1
ATOM 2139 C C . VAL C 1 31 ? 46.796 -6.898 13.285 1.00 35.77 31 VAL C C 1
ATOM 2140 O O . VA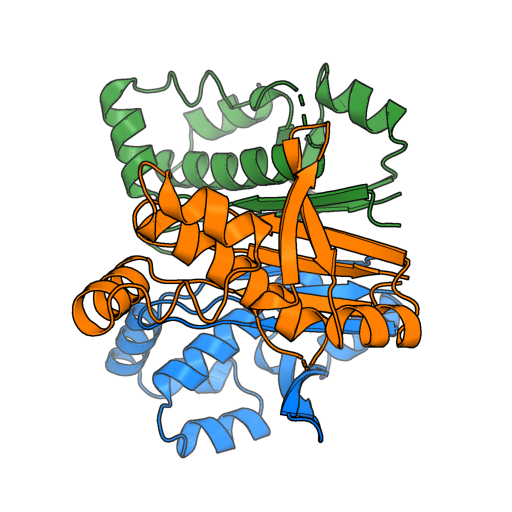L C 1 31 ? 46.837 -8.105 13.047 1.00 35.42 31 VAL C O 1
ATOM 2144 N N . LEU C 1 32 ? 47.805 -6.074 13.008 1.00 37.91 32 LEU C N 1
ATOM 2145 C CA . LEU C 1 32 ? 49.020 -6.560 12.354 1.00 37.18 32 LEU C CA 1
ATOM 2146 C C . LEU C 1 32 ? 50.144 -6.879 13.329 1.00 40.67 32 LEU C C 1
ATOM 2147 O O . LEU C 1 32 ? 50.431 -6.104 14.248 1.00 43.02 32 LEU C O 1
ATOM 2152 N N . SER C 1 33 ? 50.779 -8.028 13.113 1.00 41.07 33 SER C N 1
ATOM 2153 C CA . SER C 1 33 ? 52.012 -8.379 13.816 1.00 45.43 33 SER C CA 1
ATOM 2154 C C . SER C 1 33 ? 53.142 -7.471 13.333 1.00 46.64 33 SER C C 1
ATOM 2155 O O . SER C 1 33 ? 52.958 -6.680 12.402 1.00 43.98 33 SER C O 1
ATOM 2158 N N . ASP C 1 34 ? 54.312 -7.598 13.955 1.00 50.60 34 ASP C N 1
ATOM 2159 C CA . ASP C 1 34 ? 55.472 -6.793 13.583 1.00 53.16 34 ASP C CA 1
ATOM 2160 C C . ASP C 1 34 ? 55.874 -6.974 12.116 1.00 50.42 34 ASP C C 1
ATOM 2161 O O . ASP C 1 34 ? 56.112 -5.989 11.415 1.00 49.33 34 ASP C O 1
ATOM 2166 N N . ASN C 1 35 ? 55.925 -8.223 11.653 1.00 49.67 35 ASN C N 1
ATOM 2167 C CA . ASN C 1 35 ? 56.289 -8.518 10.262 1.00 50.83 35 ASN C CA 1
ATOM 2168 C C . ASN C 1 35 ? 55.294 -7.951 9.250 1.00 46.46 35 ASN C C 1
ATOM 2169 O O . ASN C 1 35 ? 55.685 -7.491 8.176 1.00 46.12 35 ASN C O 1
ATOM 2174 N N . GLU C 1 36 ? 54.011 -7.985 9.600 1.00 43.16 36 GLU C N 1
ATOM 2175 C CA . GLU C 1 36 ? 52.961 -7.438 8.740 1.00 39.24 36 GLU C CA 1
ATOM 2176 C C . GLU C 1 36 ? 52.978 -5.913 8.734 1.00 38.30 36 GLU C C 1
ATOM 2177 O O . GLU C 1 36 ? 52.733 -5.291 7.697 1.00 37.29 36 GLU C O 1
ATOM 2183 N N . TRP C 1 37 ? 53.277 -5.323 9.890 1.00 40.47 37 TRP C N 1
ATOM 2184 C CA . TRP C 1 37 ? 53.368 -3.869 10.035 1.00 42.39 37 TRP C CA 1
ATOM 2185 C C . TRP C 1 37 ? 54.416 -3.289 9.124 1.00 44.67 37 TRP C C 1
ATOM 2186 O O . TRP C 1 37 ? 54.200 -2.238 8.518 1.00 44.98 37 TRP C O 1
ATOM 2197 N N . ALA C 1 38 ? 55.554 -3.977 9.016 1.00 47.39 38 ALA C N 1
ATOM 2198 C CA . ALA C 1 38 ? 56.645 -3.573 8.123 1.00 50.62 38 ALA C CA 1
ATOM 2199 C C . ALA C 1 38 ? 56.220 -3.580 6.651 1.00 49.19 38 ALA C C 1
ATOM 2200 O O . ALA C 1 38 ? 56.602 -2.688 5.889 1.00 51.08 38 ALA C O 1
ATOM 2202 N N . ILE C 1 39 ? 55.429 -4.582 6.265 1.00 46.85 39 ILE C N 1
ATOM 2203 C CA . ILE C 1 39 ? 54.889 -4.678 4.902 1.00 47.13 39 ILE C CA 1
ATOM 2204 C C . ILE C 1 39 ? 53.864 -3.565 4.645 1.00 44.96 39 ILE C C 1
ATOM 2205 O O . ILE C 1 39 ? 53.874 -2.941 3.578 1.00 46.16 39 ILE C O 1
ATOM 2210 N N . TRP C 1 40 ? 52.999 -3.316 5.630 1.00 42.28 40 TRP C N 1
ATOM 2211 C CA . TRP C 1 40 ? 51.984 -2.257 5.557 1.00 41.04 40 TRP C CA 1
ATOM 2212 C C . TRP C 1 40 ? 52.569 -0.905 5.246 1.00 44.52 40 TRP C C 1
ATOM 2213 O O . TRP C 1 40 ? 52.039 -0.185 4.401 1.00 47.09 40 TRP C O 1
ATOM 2224 N N . LYS C 1 41 ? 53.673 -0.564 5.911 1.00 47.13 41 LYS C N 1
ATOM 2225 C CA . LYS C 1 41 ? 54.299 0.759 5.787 1.00 50.44 41 LYS C CA 1
ATOM 2226 C C . LYS C 1 41 ? 54.707 1.148 4.361 1.00 51.67 41 LYS C C 1
ATOM 2227 O O . LYS C 1 41 ? 54.645 2.322 4.002 1.00 53.02 41 LYS C O 1
ATOM 2233 N N . THR C 1 42 ? 55.105 0.166 3.554 1.00 51.23 42 THR C N 1
ATOM 2234 C CA . THR C 1 42 ? 55.563 0.435 2.188 1.00 53.82 42 THR C CA 1
ATOM 2235 C C . THR C 1 42 ? 54.692 -0.194 1.088 1.00 50.44 42 THR C C 1
ATOM 2236 O O . THR C 1 42 ? 55.115 -0.280 -0.065 1.00 52.27 42 THR C O 1
ATOM 2240 N N . HIS C 1 43 ? 53.478 -0.617 1.435 1.00 45.53 43 HIS C N 1
ATOM 2241 C CA . HIS C 1 43 ? 52.590 -1.277 0.471 1.00 43.39 43 HIS C CA 1
ATOM 2242 C C . HIS C 1 43 ? 52.037 -0.319 -0.551 1.00 44.27 43 HIS C C 1
ATOM 2243 O O . HIS C 1 43 ? 51.776 0.841 -0.244 1.00 45.03 43 HIS C O 1
ATOM 2250 N N . HIS C 1 44 ? 51.853 -0.803 -1.778 1.00 46.30 44 HIS C N 1
ATOM 2251 C CA . HIS C 1 44 ? 51.306 0.008 -2.872 1.00 50.39 44 HIS C CA 1
ATOM 2252 C C . HIS C 1 44 ? 49.828 0.281 -2.717 1.00 46.61 44 HIS C C 1
ATOM 2253 O O . HIS C 1 44 ? 49.334 1.329 -3.141 1.00 48.20 44 HIS C O 1
ATOM 2260 N N . GLN C 1 45 ? 49.116 -0.665 -2.108 1.00 41.34 45 GLN C N 1
ATOM 2261 C CA . GLN C 1 45 ? 47.683 -0.540 -1.858 1.00 38.58 45 GLN C CA 1
ATOM 2262 C C . GLN C 1 45 ? 47.356 -0.949 -0.409 1.00 33.06 45 GLN C C 1
ATOM 2263 O O . GLN C 1 45 ? 46.868 -2.053 -0.165 1.00 29.67 45 GLN C O 1
ATOM 2269 N N . PRO C 1 46 ? 47.627 -0.054 0.562 1.00 31.28 46 PRO C N 1
ATOM 2270 C CA . PRO C 1 46 ? 47.499 -0.432 1.977 1.00 30.94 46 PRO C CA 1
ATOM 2271 C C . PRO C 1 46 ? 46.087 -0.826 2.440 1.00 27.36 46 PRO C C 1
ATOM 2272 O O . PRO C 1 46 ? 45.956 -1.706 3.297 1.00 26.63 46 PRO C O 1
ATOM 2276 N N . VAL C 1 47 ? 45.053 -0.195 1.884 1.00 25.48 47 VAL C N 1
ATOM 2277 C CA . VAL C 1 47 ? 43.658 -0.555 2.210 1.00 24.19 47 VAL C CA 1
ATOM 2278 C C . VAL C 1 47 ? 43.357 -2.011 1.829 1.00 21.96 47 VAL C C 1
ATOM 2279 O O . VAL C 1 47 ? 42.838 -2.784 2.643 1.00 20.35 47 VAL C O 1
ATOM 2283 N N . ARG C 1 48 ? 43.692 -2.377 0.592 1.00 21.35 48 ARG C N 1
ATOM 2284 C CA . ARG C 1 48 ? 43.463 -3.736 0.104 1.00 20.85 48 ARG C CA 1
ATOM 2285 C C . ARG C 1 48 ? 44.269 -4.757 0.911 1.00 20.97 48 ARG C C 1
ATOM 2286 O O . ARG C 1 48 ? 43.748 -5.817 1.277 1.00 20.19 48 ARG C O 1
ATOM 2294 N N . PHE C 1 49 ? 45.532 -4.426 1.181 1.00 21.90 49 PHE C N 1
ATOM 2295 C CA . PHE C 1 49 ? 46.404 -5.244 2.032 1.00 22.98 49 PHE C CA 1
ATOM 2296 C C . PHE C 1 49 ? 45.727 -5.532 3.377 1.00 22.76 49 PHE C C 1
ATOM 2297 O O . PHE C 1 49 ? 45.638 -6.681 3.802 1.00 22.84 49 PHE C O 1
ATOM 2305 N N . LEU C 1 50 ? 45.235 -4.483 4.032 1.00 22.67 50 LEU C N 1
ATOM 2306 C CA . LEU C 1 50 ? 44.612 -4.636 5.346 1.00 22.35 50 LEU C CA 1
ATOM 2307 C C . LEU C 1 50 ? 43.295 -5.423 5.297 1.00 21.33 50 LEU C C 1
ATOM 2308 O O . LEU C 1 50 ? 43.046 -6.270 6.160 1.00 21.87 50 LEU C O 1
ATOM 2313 N N . ALA C 1 51 ? 42.471 -5.154 4.283 1.00 20.51 51 ALA C N 1
ATOM 2314 C CA . ALA C 1 51 ? 41.189 -5.849 4.121 1.00 20.28 51 ALA C CA 1
ATOM 2315 C C . ALA C 1 51 ? 41.409 -7.353 3.956 1.00 20.35 51 ALA C C 1
ATOM 2316 O O . ALA C 1 51 ? 40.693 -8.161 4.549 1.00 20.58 51 ALA C O 1
ATOM 2318 N N . LYS C 1 52 ? 42.408 -7.716 3.156 1.00 20.19 52 LYS C N 1
ATOM 2319 C CA . LYS C 1 52 ? 42.752 -9.119 2.924 1.00 20.40 52 LYS C CA 1
ATOM 2320 C C . LYS C 1 52 ? 43.304 -9.790 4.186 1.00 20.95 52 LYS C C 1
ATOM 2321 O O . LYS C 1 52 ? 42.919 -10.923 4.507 1.00 20.12 52 LYS C O 1
ATOM 2327 N N . ARG C 1 53 ? 44.193 -9.088 4.893 1.00 22.23 53 ARG C N 1
ATOM 2328 C CA . ARG C 1 53 ? 44.680 -9.537 6.203 1.00 23.74 53 ARG C CA 1
ATOM 2329 C C . ARG C 1 53 ? 43.515 -9.744 7.165 1.00 22.83 53 ARG C C 1
ATOM 2330 O O . ARG C 1 53 ? 43.440 -10.765 7.852 1.00 22.31 53 ARG C O 1
ATOM 2338 N N . PHE C 1 54 ? 42.610 -8.769 7.206 1.00 22.19 54 PHE C N 1
ATOM 2339 C CA . PHE C 1 54 ? 41.428 -8.861 8.055 1.00 23.98 54 PHE C CA 1
ATOM 2340 C C . PHE C 1 54 ? 40.594 -10.111 7.796 1.00 21.88 54 PHE C C 1
ATOM 2341 O O . PHE C 1 54 ? 40.198 -10.796 8.741 1.00 21.83 54 PHE C O 1
ATOM 2349 N N . ALA C 1 55 ? 40.338 -10.406 6.523 1.00 20.52 55 ALA C N 1
ATOM 2350 C CA . ALA C 1 55 ? 39.543 -11.586 6.155 1.00 19.66 55 ALA C CA 1
ATOM 2351 C C . ALA C 1 55 ? 40.200 -12.872 6.659 1.00 20.10 55 ALA C C 1
ATOM 2352 O O . ALA C 1 55 ? 39.538 -13.702 7.277 1.00 20.92 55 ALA C O 1
ATOM 2354 N N . VAL C 1 56 ? 41.501 -13.016 6.416 1.00 20.09 56 VAL C N 1
ATOM 2355 C CA . VAL C 1 56 ? 42.240 -14.197 6.874 1.00 21.16 56 VAL C CA 1
ATOM 2356 C C . VAL C 1 56 ? 42.231 -14.312 8.399 1.00 22.01 56 VAL C C 1
ATOM 2357 O O . VAL C 1 56 ? 41.958 -15.388 8.941 1.00 21.98 56 VAL C O 1
ATOM 2361 N N . LYS C 1 57 ? 42.494 -13.196 9.079 1.00 22.44 57 LYS C N 1
ATOM 2362 C CA . LYS C 1 57 ? 42.581 -13.182 10.543 1.00 23.97 57 LYS C CA 1
ATOM 2363 C C . LYS C 1 57 ? 41.251 -13.540 11.198 1.00 23.49 57 LYS C C 1
ATOM 2364 O O . LYS C 1 57 ? 41.219 -14.305 12.159 1.00 24.18 57 LYS C O 1
ATOM 2370 N N . GLU C 1 58 ? 40.161 -13.000 10.662 1.00 22.44 58 GLU C N 1
ATOM 2371 C CA . GLU C 1 58 ? 38.826 -13.307 11.177 1.00 24.44 58 GLU C CA 1
ATOM 2372 C C . GLU C 1 58 ? 38.459 -14.775 10.934 1.00 23.50 58 GLU C C 1
ATOM 2373 O O . GLU C 1 58 ? 37.897 -15.429 11.820 1.00 25.09 58 GLU C O 1
ATOM 2379 N N . ALA C 1 59 ? 38.776 -15.284 9.744 1.00 21.91 59 ALA C N 1
ATOM 2380 C CA . ALA C 1 59 ? 38.549 -16.698 9.416 1.00 21.94 59 ALA C CA 1
ATOM 2381 C C . ALA C 1 59 ? 39.344 -17.614 10.345 1.00 22.87 59 ALA C C 1
ATOM 2382 O O . ALA C 1 59 ? 38.819 -18.613 10.844 1.00 23.09 59 ALA C O 1
ATOM 2384 N N . ALA C 1 60 ? 40.607 -17.268 10.586 1.00 23.78 60 ALA C N 1
ATOM 2385 C CA . ALA C 1 60 ? 41.451 -18.051 11.498 1.00 25.75 60 ALA C CA 1
ATOM 2386 C C . ALA C 1 60 ? 40.885 -18.053 12.923 1.00 27.25 60 ALA C C 1
ATOM 2387 O O . ALA C 1 60 ? 40.829 -19.096 13.578 1.00 28.71 60 ALA C O 1
ATOM 2389 N N . ALA C 1 61 ? 40.448 -16.888 13.393 1.00 28.01 61 ALA C N 1
ATOM 2390 C CA . ALA C 1 61 ? 39.888 -16.778 14.746 1.00 29.96 61 ALA C CA 1
ATOM 2391 C C . ALA C 1 61 ? 38.622 -17.629 14.901 1.00 30.02 61 ALA C C 1
ATOM 2392 O O . ALA C 1 61 ? 38.401 -18.227 15.955 1.00 31.88 61 ALA C O 1
ATOM 2394 N N . LYS C 1 62 ? 37.809 -17.691 13.846 1.00 28.61 62 LYS C N 1
ATOM 2395 C CA . LYS C 1 62 ? 36.620 -18.555 13.827 1.00 29.19 62 LYS C CA 1
ATOM 2396 C C . LYS C 1 62 ? 36.978 -20.039 13.826 1.00 30.13 62 LYS C C 1
ATOM 2397 O O . LYS C 1 62 ? 36.331 -20.834 14.512 1.00 32.99 62 LYS C O 1
ATOM 2403 N N . ALA C 1 63 ? 37.999 -20.406 13.052 1.00 28.47 63 ALA C N 1
ATOM 2404 C CA . ALA C 1 63 ? 38.496 -21.785 13.014 1.00 29.21 63 ALA C CA 1
ATOM 2405 C C . ALA C 1 63 ? 39.004 -22.250 14.383 1.00 31.93 63 ALA C C 1
ATOM 2406 O O . ALA C 1 63 ? 38.777 -23.400 14.775 1.00 33.44 63 ALA C O 1
ATOM 2408 N N . PHE C 1 64 ? 39.677 -21.354 15.107 1.00 33.03 64 PHE C N 1
ATOM 2409 C CA . PHE C 1 64 ? 40.175 -21.664 16.455 1.00 36.86 64 PHE C CA 1
ATOM 2410 C C . PHE C 1 64 ? 39.108 -21.544 17.547 1.00 38.96 64 PHE C C 1
ATOM 2411 O O . PHE C 1 64 ? 39.265 -22.108 18.636 1.00 42.18 64 PHE C O 1
ATOM 2419 N N . GLY C 1 65 ? 38.035 -20.810 17.256 1.00 79.71 65 GLY C N 1
ATOM 2420 C CA . GLY C 1 65 ? 36.911 -20.657 18.180 1.00 87.99 65 GLY C CA 1
ATOM 2421 C C . GLY C 1 65 ? 37.242 -19.812 19.395 1.00 91.05 65 GLY C C 1
ATOM 2422 O O . GLY C 1 65 ? 36.743 -18.697 19.538 1.00 93.94 65 GLY C O 1
ATOM 2423 N N . LEU C 1 72 ? 42.324 -14.329 22.705 1.00 99.34 72 LEU C N 1
ATOM 2424 C CA . LEU C 1 72 ? 42.982 -14.195 21.408 1.00 89.37 72 LEU C CA 1
ATOM 2425 C C . LEU C 1 72 ? 42.952 -12.752 20.906 1.00 86.90 72 LEU C C 1
ATOM 2426 O O . LEU C 1 72 ? 42.186 -11.923 21.405 1.00 92.51 72 LEU C O 1
ATOM 2431 N N . ALA C 1 73 ? 43.803 -12.467 19.922 1.00 78.29 73 ALA C N 1
ATOM 2432 C CA . ALA C 1 73 ? 43.844 -11.172 19.249 1.00 74.79 73 ALA C CA 1
ATOM 2433 C C . ALA C 1 73 ? 44.253 -11.378 17.794 1.00 66.49 73 ALA C C 1
ATOM 2434 O O . ALA C 1 73 ? 44.833 -12.407 17.448 1.00 62.53 73 ALA C O 1
ATOM 2436 N N . PHE C 1 74 ? 43.953 -10.397 16.950 1.00 64.08 74 PHE C N 1
ATOM 2437 C CA . PHE C 1 74 ? 44.223 -10.510 15.519 1.00 59.01 74 PHE C CA 1
ATOM 2438 C C . PHE C 1 74 ? 45.713 -10.460 15.180 1.00 55.84 74 PHE C C 1
ATOM 2439 O O . PHE C 1 74 ? 46.145 -11.081 14.214 1.00 50.75 74 PHE C O 1
ATOM 2447 N N . ASN C 1 75 ? 46.493 -9.737 15.986 1.00 58.34 75 ASN C N 1
ATOM 2448 C CA . ASN C 1 75 ? 47.943 -9.662 15.780 1.00 57.62 75 ASN C CA 1
ATOM 2449 C C . ASN C 1 75 ? 48.674 -10.970 16.111 1.00 58.19 75 ASN C C 1
ATOM 2450 O O . ASN C 1 75 ? 49.873 -11.105 15.850 1.00 58.61 75 ASN C O 1
ATOM 2455 N N . GLN C 1 76 ? 47.939 -11.926 16.676 1.00 58.22 76 GLN C N 1
ATOM 2456 C CA . GLN C 1 76 ? 48.471 -13.251 16.983 1.00 58.81 76 GLN C CA 1
ATOM 2457 C C . GLN C 1 76 ? 48.349 -14.206 15.795 1.00 54.08 76 GLN C C 1
ATOM 2458 O O . GLN C 1 76 ? 48.986 -15.260 15.774 1.00 52.61 76 GLN C O 1
ATOM 2464 N N . PHE C 1 77 ? 47.522 -13.836 14.817 1.00 51.68 77 PHE C N 1
ATOM 2465 C CA . PHE C 1 77 ? 47.375 -14.602 13.581 1.00 49.49 77 PHE C CA 1
ATOM 2466 C C . PHE C 1 77 ? 48.092 -13.885 12.436 1.00 48.52 77 PHE C C 1
ATOM 2467 O O . PHE C 1 77 ? 47.473 -13.147 11.661 1.00 46.43 77 PHE C O 1
ATOM 2475 N N . GLU C 1 78 ? 49.400 -14.102 12.338 1.00 49.42 78 GLU C N 1
ATOM 2476 C CA . GLU C 1 78 ? 50.208 -13.482 11.291 1.00 49.12 78 GLU C CA 1
ATOM 2477 C C . GLU C 1 78 ? 50.089 -14.238 9.975 1.00 46.81 78 GLU C C 1
ATOM 2478 O O . GLU C 1 78 ? 50.192 -15.463 9.941 1.00 47.14 78 GLU C O 1
ATOM 2484 N N . VAL C 1 79 ? 49.869 -13.497 8.893 1.00 45.59 79 VAL C N 1
ATOM 2485 C CA . VAL C 1 79 ? 49.853 -14.077 7.557 1.00 46.58 79 VAL C CA 1
ATOM 2486 C C . VAL C 1 79 ? 51.187 -13.776 6.879 1.00 48.71 79 VAL C C 1
ATOM 2487 O O . VAL C 1 79 ? 51.686 -12.653 6.946 1.00 48.75 79 VAL C O 1
ATOM 2491 N N . PHE C 1 80 ? 51.756 -14.789 6.239 1.00 51.02 80 PHE C N 1
ATOM 2492 C CA . PHE C 1 80 ? 52.976 -14.621 5.461 1.00 56.26 80 PHE C CA 1
ATOM 2493 C C . PHE C 1 80 ? 52.920 -15.470 4.195 1.00 60.17 80 PHE C C 1
ATOM 2494 O O . PHE C 1 80 ? 52.114 -16.398 4.098 1.00 59.07 80 PHE C O 1
ATOM 2502 N N . ASN C 1 81 ? 53.765 -15.134 3.223 1.00 66.19 81 ASN C N 1
ATOM 2503 C CA . ASN C 1 81 ? 53.932 -15.960 2.037 1.00 73.20 81 ASN C CA 1
ATOM 2504 C C . ASN C 1 81 ? 55.194 -16.799 2.161 1.00 79.03 81 ASN C C 1
ATOM 2505 O O . ASN C 1 81 ? 56.261 -16.277 2.490 1.00 81.39 81 ASN C O 1
ATOM 2510 N N . ASP C 1 82 ? 55.067 -18.100 1.909 1.00 61.81 82 ASP C N 1
ATOM 2511 C CA . ASP C 1 82 ? 56.220 -19.003 1.947 1.00 67.23 82 ASP C CA 1
ATOM 2512 C C . ASP C 1 82 ? 57.106 -18.844 0.706 1.00 72.43 82 ASP C C 1
ATOM 2513 O O . ASP C 1 82 ? 56.860 -17.967 -0.128 1.00 74.78 82 ASP C O 1
ATOM 2518 N N . GLU C 1 83 ? 58.123 -19.698 0.591 1.00 79.89 83 GLU C N 1
ATOM 2519 C CA . GLU C 1 83 ? 59.097 -19.634 -0.507 1.00 90.61 83 GLU C CA 1
ATOM 2520 C C . GLU C 1 83 ? 58.471 -19.725 -1.907 1.00 91.59 83 GLU C C 1
ATOM 2521 O O . GLU C 1 83 ? 59.051 -19.247 -2.883 1.00 102.82 83 GLU C O 1
ATOM 2527 N N . LEU C 1 84 ? 57.288 -20.334 -1.986 1.00 84.77 84 LEU C N 1
ATOM 2528 C CA . LEU C 1 84 ? 56.590 -20.540 -3.256 1.00 89.54 84 LEU C CA 1
ATOM 2529 C C . LEU C 1 84 ? 55.597 -19.416 -3.576 1.00 87.93 84 LEU C C 1
ATOM 2530 O O . LEU C 1 84 ? 55.294 -19.166 -4.745 1.00 98.01 84 LEU C O 1
ATOM 2535 N N . GLY C 1 85 ? 55.094 -18.749 -2.539 1.00 78.81 85 GLY C N 1
ATOM 2536 C CA . GLY C 1 85 ? 54.195 -17.607 -2.711 1.00 78.96 85 GLY C CA 1
ATOM 2537 C C . GLY C 1 85 ? 52.762 -17.806 -2.242 1.00 76.09 85 GLY C C 1
ATOM 2538 O O . GLY C 1 85 ? 51.924 -16.922 -2.428 1.00 80.11 85 GLY C O 1
ATOM 2539 N N . LYS C 1 86 ? 52.477 -18.956 -1.632 1.00 73.75 86 LYS C N 1
ATOM 2540 C CA . LYS C 1 86 ? 51.125 -19.266 -1.144 1.00 77.93 86 LYS C CA 1
ATOM 2541 C C . LYS C 1 86 ? 50.948 -18.912 0.343 1.00 72.36 86 LYS C C 1
ATOM 2542 O O . LYS C 1 86 ? 51.875 -19.092 1.135 1.00 66.36 86 LYS C O 1
ATOM 2548 N N . PRO C 1 87 ? 49.755 -18.406 0.720 1.00 47.29 87 PRO C N 1
ATOM 2549 C CA . PRO C 1 87 ? 49.507 -17.873 2.064 1.00 44.53 87 PRO C CA 1
ATOM 2550 C C . PRO C 1 87 ? 49.576 -18.915 3.180 1.00 43.13 87 PRO C C 1
ATOM 2551 O O . PRO C 1 87 ? 49.026 -20.013 3.047 1.00 43.03 87 PRO C O 1
ATOM 2555 N N . ARG C 1 88 ? 50.249 -18.555 4.270 1.00 41.04 88 ARG C N 1
ATOM 2556 C CA . ARG C 1 88 ? 50.369 -19.423 5.441 1.00 42.88 88 ARG C CA 1
ATOM 2557 C C . ARG C 1 88 ? 50.158 -18.631 6.731 1.00 40.81 88 ARG C C 1
ATOM 2558 O O . ARG C 1 88 ? 50.277 -17.401 6.742 1.00 39.42 88 ARG C O 1
ATOM 2566 N N . LEU C 1 89 ? 49.831 -19.342 7.808 1.00 40.82 89 LEU C N 1
ATOM 2567 C CA . LEU C 1 89 ? 49.658 -18.727 9.121 1.00 40.27 89 LEU C CA 1
ATOM 2568 C C . LEU C 1 89 ? 50.855 -18.974 10.033 1.00 40.51 89 LEU C C 1
ATOM 2569 O O . LEU C 1 89 ? 51.395 -20.082 10.083 1.00 40.80 89 LEU C O 1
ATOM 2574 N N . ARG C 1 90 ? 51.256 -17.923 10.743 1.00 41.20 90 ARG C N 1
ATOM 2575 C CA . ARG C 1 90 ? 52.264 -18.000 11.800 1.00 44.43 90 ARG C CA 1
ATOM 2576 C C . ARG C 1 90 ? 51.603 -17.458 13.069 1.00 44.53 90 ARG C C 1
ATOM 2577 O O . ARG C 1 90 ? 51.055 -16.352 13.061 1.00 43.14 90 ARG C O 1
ATOM 2585 N N . LEU C 1 91 ? 51.636 -18.240 14.146 1.00 44.77 91 LEU C N 1
ATOM 2586 C CA . LEU C 1 91 ? 50.893 -17.900 15.363 1.00 44.41 91 LEU C CA 1
ATOM 2587 C C . LEU C 1 91 ? 51.772 -17.375 16.498 1.00 48.53 91 LEU C C 1
ATOM 2588 O O . LEU C 1 91 ? 52.904 -17.826 16.680 1.00 53.55 91 LEU C O 1
ATOM 2593 N N . TRP C 1 92 ? 51.227 -16.429 17.260 1.00 48.09 92 TRP C N 1
ATOM 2594 C CA . TRP C 1 92 ? 51.926 -15.825 18.392 1.00 50.75 92 TRP C CA 1
ATOM 2595 C C . TRP C 1 92 ? 51.094 -15.864 19.643 1.00 52.02 92 TRP C C 1
ATOM 2596 O O . TRP C 1 92 ? 49.875 -16.052 19.585 1.00 49.43 92 TRP C O 1
ATOM 2607 N N . GLY C 1 93 ? 51.756 -15.689 20.787 1.00 47.56 93 GLY C N 1
ATOM 2608 C CA . GLY C 1 93 ? 51.086 -15.550 22.081 1.00 48.81 93 GLY C CA 1
ATOM 2609 C C . GLY C 1 93 ? 50.032 -16.601 22.367 1.00 48.75 93 GLY C C 1
ATOM 2610 O O . GLY C 1 93 ? 50.291 -17.799 22.244 1.00 48.27 93 GLY C O 1
ATOM 2611 N N . GLU C 1 94 ? 48.836 -16.139 22.730 1.00 50.03 94 GLU C N 1
ATOM 2612 C CA . GLU C 1 94 ? 47.731 -17.017 23.122 1.00 52.02 94 GLU C CA 1
ATOM 2613 C C . GLU C 1 94 ? 47.292 -17.970 22.004 1.00 48.78 94 GLU C C 1
ATOM 2614 O O . GLU C 1 94 ? 46.943 -19.125 22.269 1.00 47.62 94 GLU C O 1
ATOM 2620 N N . ALA C 1 95 ? 47.320 -17.488 20.762 1.00 46.88 95 ALA C N 1
ATOM 2621 C CA . ALA C 1 95 ? 46.980 -18.313 19.601 1.00 44.99 95 ALA C CA 1
ATOM 2622 C C . ALA C 1 95 ? 47.915 -19.517 19.470 1.00 44.26 95 ALA C C 1
ATOM 2623 O O . ALA C 1 95 ? 47.460 -20.644 19.259 1.00 41.96 95 ALA C O 1
ATOM 2625 N N . LEU C 1 96 ? 49.216 -19.271 19.612 1.00 46.02 96 LEU C N 1
ATOM 2626 C CA . LEU C 1 96 ? 50.217 -20.333 19.527 1.00 48.22 96 LEU C CA 1
ATOM 2627 C C . LEU C 1 96 ? 50.033 -21.361 20.644 1.00 49.71 96 LEU C C 1
ATOM 2628 O O . LEU C 1 96 ? 50.130 -22.565 20.404 1.00 50.74 96 LEU C O 1
ATOM 2633 N N . LYS C 1 97 ? 49.754 -20.879 21.854 1.00 51.18 97 LYS C N 1
ATOM 2634 C CA . LYS C 1 97 ? 49.512 -21.759 23.000 1.00 53.43 97 LYS C CA 1
ATOM 2635 C C . LYS C 1 97 ? 48.269 -22.620 22.791 1.00 50.97 97 LYS C C 1
ATOM 2636 O O . LYS C 1 97 ? 48.283 -23.816 23.088 1.00 49.67 97 LYS C O 1
ATOM 2642 N N . LEU C 1 98 ? 47.210 -22.010 22.260 1.00 49.16 98 LEU C N 1
ATOM 2643 C CA . LEU C 1 98 ? 45.966 -22.722 21.971 1.00 48.97 98 LEU C CA 1
ATOM 2644 C C . LEU C 1 98 ? 46.161 -23.812 20.912 1.00 48.41 98 LEU C C 1
ATOM 2645 O O . LEU C 1 98 ? 45.626 -24.915 21.047 1.00 49.75 98 LEU C O 1
ATOM 2650 N N . ALA C 1 99 ? 46.928 -23.501 19.868 1.00 47.63 99 ALA C N 1
ATOM 2651 C CA . ALA C 1 99 ? 47.233 -24.472 18.818 1.00 47.43 99 ALA C CA 1
ATOM 2652 C C . ALA C 1 99 ? 47.964 -25.693 19.379 1.00 49.72 99 ALA C C 1
ATOM 2653 O O . ALA C 1 99 ? 47.634 -26.828 19.033 1.00 48.50 99 ALA C O 1
ATOM 2655 N N . GLU C 1 100 ? 48.943 -25.446 20.250 1.00 52.16 100 GLU C N 1
ATOM 2656 C CA . GLU C 1 100 ? 49.703 -26.510 20.915 1.00 56.65 100 GLU C CA 1
ATOM 2657 C C . GLU C 1 100 ? 48.807 -27.380 21.799 1.00 56.52 100 GLU C C 1
ATOM 2658 O O . GLU C 1 100 ? 48.976 -28.600 21.846 1.00 58.03 100 GLU C O 1
ATOM 2664 N N . LYS C 1 101 ? 47.857 -26.744 22.486 1.00 55.26 101 LYS C N 1
ATOM 2665 C CA . LYS C 1 101 ? 46.891 -27.443 23.333 1.00 57.10 101 LYS C CA 1
ATOM 2666 C C . LYS C 1 101 ? 45.975 -28.344 22.506 1.00 56.23 101 LYS C C 1
ATOM 2667 O O . LYS C 1 101 ? 45.765 -29.508 22.851 1.00 57.13 101 LYS C O 1
ATOM 2673 N N . LEU C 1 102 ? 45.443 -27.799 21.412 1.00 53.66 102 LEU C N 1
ATOM 2674 C CA . LEU C 1 102 ? 44.516 -28.525 20.544 1.00 51.99 102 LEU C CA 1
ATOM 2675 C C . LEU C 1 102 ? 45.204 -29.610 19.720 1.00 50.79 102 LEU C C 1
ATOM 2676 O O . LEU C 1 102 ? 44.546 -30.516 19.205 1.00 51.11 102 LEU C O 1
ATOM 2681 N N . GLY C 1 103 ? 46.527 -29.513 19.602 1.00 50.55 103 GLY C N 1
ATOM 2682 C CA . GLY C 1 103 ? 47.307 -30.445 18.795 1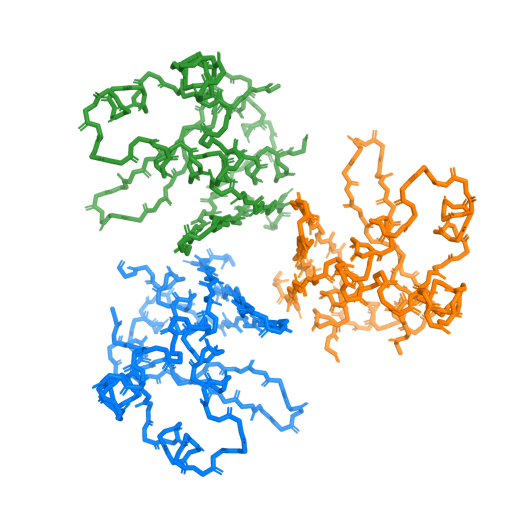.00 50.65 103 GLY C CA 1
ATOM 2683 C C . GLY C 1 103 ? 47.130 -30.204 17.306 1.00 48.74 103 GLY C C 1
ATOM 2684 O O . GLY C 1 103 ? 46.997 -31.154 16.529 1.00 47.49 103 GLY C O 1
ATOM 2685 N N . VAL C 1 104 ? 47.124 -28.932 16.913 1.00 47.36 104 VAL C N 1
ATOM 2686 C CA . VAL C 1 104 ? 47.007 -28.552 15.502 1.00 45.13 104 VAL C CA 1
ATOM 2687 C C . VAL C 1 104 ? 48.282 -28.935 14.751 1.00 46.04 104 VAL C C 1
ATOM 2688 O O . VAL C 1 104 ? 49.379 -28.487 15.099 1.00 46.91 104 VAL C O 1
ATOM 2692 N N . ALA C 1 105 ? 48.120 -29.776 13.731 1.00 45.24 105 ALA C N 1
ATOM 2693 C CA . ALA C 1 105 ? 49.237 -30.258 12.918 1.00 47.17 105 ALA C CA 1
ATOM 2694 C C . ALA C 1 105 ? 49.384 -29.497 11.599 1.00 47.16 105 ALA C C 1
ATOM 2695 O O . ALA C 1 105 ? 50.502 -29.278 11.127 1.00 48.13 105 ALA C O 1
ATOM 2697 N N . ASN C 1 106 ? 48.254 -29.109 11.007 1.00 43.36 106 ASN C N 1
ATOM 2698 C CA . ASN C 1 106 ? 48.240 -28.386 9.736 1.00 42.12 106 ASN C CA 1
ATOM 2699 C C . ASN C 1 106 ? 47.228 -27.250 9.761 1.00 38.26 106 ASN C C 1
ATOM 2700 O O . ASN C 1 106 ? 46.145 -27.395 10.326 1.00 35.81 106 ASN C O 1
ATOM 2705 N N . MET C 1 107 ? 47.599 -26.122 9.160 1.00 36.79 107 MET C N 1
ATOM 2706 C CA . MET C 1 107 ? 46.705 -24.975 9.026 1.00 35.54 107 MET C CA 1
ATOM 2707 C C . MET C 1 107 ? 46.609 -24.587 7.557 1.00 33.95 107 MET C C 1
ATOM 2708 O O . MET C 1 107 ? 47.598 -24.170 6.946 1.00 37.47 107 MET C O 1
ATOM 2713 N N . HIS C 1 108 ? 45.417 -24.744 6.997 1.00 28.77 108 HIS C N 1
ATOM 2714 C CA . HIS C 1 108 ? 45.186 -24.483 5.583 1.00 26.30 108 HIS C CA 1
ATOM 2715 C C . HIS C 1 108 ? 44.522 -23.151 5.425 1.00 24.81 108 HIS C C 1
ATOM 2716 O O . HIS C 1 108 ? 43.490 -22.899 6.047 1.00 24.13 108 HIS C O 1
ATOM 2723 N N . VAL C 1 109 ? 45.121 -22.289 4.602 1.00 23.82 109 VAL C N 1
ATOM 2724 C CA . VAL C 1 109 ? 44.645 -20.916 4.412 1.00 22.67 109 VAL C CA 1
ATOM 2725 C C . VAL C 1 109 ? 44.428 -20.638 2.931 1.00 21.44 109 VAL C C 1
ATOM 2726 O O . VAL C 1 109 ? 45.283 -20.954 2.111 1.00 22.24 109 VAL C O 1
ATOM 2730 N N . THR C 1 110 ? 43.291 -20.035 2.599 1.00 19.87 110 THR C N 1
ATOM 2731 C CA . THR C 1 110 ? 43.075 -19.530 1.247 1.00 19.22 110 THR C CA 1
ATOM 2732 C C . THR C 1 110 ? 42.374 -18.172 1.301 1.00 18.78 110 THR C C 1
ATOM 2733 O O . THR C 1 110 ? 41.598 -17.894 2.210 1.00 18.08 110 THR C O 1
ATOM 2737 N N . LEU C 1 111 ? 42.693 -17.314 0.348 1.00 19.26 111 LEU C N 1
ATOM 2738 C CA . LEU C 1 111 ? 42.025 -16.029 0.265 1.00 20.10 111 LEU C CA 1
ATOM 2739 C C . LEU C 1 111 ? 41.858 -15.616 -1.172 1.00 19.01 111 LEU C C 1
ATOM 2740 O O . LEU C 1 111 ? 42.552 -16.125 -2.056 1.00 19.16 111 LEU C O 1
ATOM 2745 N N . ALA C 1 112 ? 40.910 -14.714 -1.398 1.00 18.50 112 ALA C N 1
ATOM 2746 C CA . ALA C 1 112 ? 40.636 -14.193 -2.724 1.00 18.09 112 ALA C CA 1
ATOM 2747 C C . ALA C 1 112 ? 40.143 -12.773 -2.554 1.00 18.36 112 ALA C C 1
ATOM 2748 O O . ALA C 1 112 ? 39.637 -12.405 -1.489 1.00 19.07 112 ALA C O 1
ATOM 2750 N N . ASP C 1 113 ? 40.312 -11.969 -3.592 1.00 18.81 113 ASP C N 1
ATOM 2751 C CA . ASP C 1 113 ? 39.773 -10.623 -3.589 1.00 19.27 113 ASP C CA 1
ATOM 2752 C C . ASP C 1 113 ? 39.259 -10.204 -4.956 1.00 19.09 113 ASP C C 1
ATOM 2753 O O . ASP C 1 113 ? 39.883 -10.456 -5.994 1.00 20.95 113 ASP C O 1
ATOM 2758 N N . GLU C 1 114 ? 38.090 -9.588 -4.929 1.00 17.68 114 GLU C N 1
ATOM 2759 C CA . GLU C 1 114 ? 37.557 -8.898 -6.072 1.00 17.90 114 GLU C CA 1
ATOM 2760 C C . GLU C 1 114 ? 37.719 -7.407 -5.824 1.00 18.34 114 GLU C C 1
ATOM 2761 O O . GLU C 1 114 ? 38.313 -7.012 -4.816 1.00 19.71 114 GLU C O 1
ATOM 2767 N N . ARG C 1 115 ? 37.213 -6.583 -6.736 1.00 18.49 115 ARG C N 1
ATOM 2768 C CA . ARG C 1 115 ? 37.282 -5.132 -6.584 1.00 20.32 115 ARG C CA 1
ATOM 2769 C C . ARG C 1 115 ? 36.692 -4.675 -5.241 1.00 19.48 115 ARG C C 1
ATOM 2770 O O . ARG C 1 115 ? 37.315 -3.884 -4.524 1.00 19.17 115 ARG C O 1
ATOM 2778 N N . HIS C 1 116 ? 35.518 -5.206 -4.886 1.00 18.45 116 HIS C N 1
ATOM 2779 C CA . HIS C 1 116 ? 34.777 -4.707 -3.721 1.00 18.47 116 HIS C CA 1
ATOM 2780 C C . HIS C 1 116 ? 34.836 -5.549 -2.466 1.00 17.22 116 HIS C C 1
ATOM 2781 O O . HIS C 1 116 ? 34.519 -5.054 -1.384 1.00 17.69 116 HIS C O 1
ATOM 2788 N N . TYR C 1 117 ? 35.237 -6.818 -2.589 1.00 16.19 117 TYR C N 1
ATOM 2789 C CA . TYR C 1 117 ? 35.237 -7.759 -1.456 1.00 15.82 117 TYR C CA 1
ATOM 2790 C C . TYR C 1 117 ? 36.483 -8.631 -1.409 1.00 15.98 117 TYR C C 1
ATOM 2791 O O . TYR C 1 117 ? 36.977 -9.063 -2.450 1.00 16.36 117 TYR C O 1
ATOM 2800 N N . ALA C 1 118 ? 36.967 -8.907 -0.202 1.00 16.51 118 ALA C N 1
ATOM 2801 C CA . ALA C 1 118 ? 37.946 -9.969 0.012 1.00 16.90 118 ALA C CA 1
ATOM 2802 C C . ALA C 1 118 ? 37.268 -11.094 0.778 1.00 17.32 118 ALA C C 1
ATOM 2803 O O . ALA C 1 118 ? 36.357 -10.847 1.573 1.00 17.71 118 ALA C O 1
ATOM 2805 N N . CYS C 1 119 ? 37.696 -12.330 0.547 1.00 17.20 119 CYS C N 1
ATOM 2806 C CA A CYS C 1 119 ? 37.167 -13.486 1.272 0.50 17.58 119 CYS C CA 1
ATOM 2807 C CA B CYS C 1 119 ? 37.187 -13.435 1.345 0.50 17.15 119 CYS C CA 1
ATOM 2808 C C . CYS C 1 119 ? 38.310 -14.393 1.691 1.00 17.57 119 CYS C C 1
ATOM 2809 O O . CYS C 1 119 ? 39.366 -14.371 1.069 1.00 18.11 119 CYS C O 1
ATOM 2814 N N . ALA C 1 120 ? 38.088 -15.209 2.715 1.00 17.01 120 ALA C N 1
ATOM 2815 C CA . ALA C 1 120 ? 39.108 -16.157 3.138 1.00 17.17 120 ALA C CA 1
ATOM 2816 C C . ALA C 1 120 ? 38.459 -17.308 3.859 1.00 17.52 120 ALA C C 1
ATOM 2817 O O . ALA C 1 120 ? 37.409 -17.151 4.490 1.00 17.17 120 ALA C O 1
ATOM 2819 N N . THR C 1 121 ? 39.087 -18.468 3.744 1.00 18.01 121 THR C N 1
ATOM 2820 C CA . THR C 1 121 ? 38.662 -19.645 4.480 1.00 18.83 121 THR C CA 1
ATOM 2821 C C . THR C 1 121 ? 39.903 -20.264 5.110 1.00 19.37 121 THR C C 1
ATOM 2822 O O . THR C 1 121 ? 40.968 -20.285 4.493 1.00 19.36 121 THR C O 1
ATOM 2826 N N . VAL C 1 122 ? 39.761 -20.713 6.354 1.00 20.25 122 VAL C N 1
ATOM 2827 C CA . VAL C 1 122 ? 40.846 -21.354 7.096 1.00 21.28 122 VAL C CA 1
ATOM 2828 C C . VAL C 1 122 ? 40.338 -22.686 7.644 1.00 22.20 122 VAL C C 1
ATOM 2829 O O . VAL C 1 122 ? 39.237 -22.760 8.204 1.00 22.06 122 VAL C O 1
ATOM 2833 N N . ILE C 1 123 ? 41.135 -23.736 7.456 1.00 23.48 123 ILE C N 1
ATOM 2834 C CA . ILE C 1 123 ? 40.869 -25.039 8.063 1.00 24.16 123 ILE C CA 1
ATOM 2835 C C . ILE C 1 123 ? 42.078 -25.450 8.905 1.00 26.04 123 ILE C C 1
ATOM 2836 O O . ILE C 1 123 ? 43.210 -25.498 8.406 1.00 25.81 123 ILE C O 1
ATOM 2841 N N . ILE C 1 124 ? 41.838 -25.734 10.184 1.00 27.27 124 ILE C N 1
ATOM 2842 C CA . ILE C 1 124 ? 42.881 -26.301 11.041 1.00 29.86 124 ILE C CA 1
ATOM 2843 C C . ILE C 1 124 ? 42.645 -27.800 11.245 1.00 31.60 124 ILE C C 1
ATOM 2844 O O . ILE C 1 124 ? 41.502 -28.259 11.342 1.00 30.15 124 ILE C O 1
ATOM 2849 N N . GLU C 1 125 ? 43.737 -28.559 11.278 1.00 34.16 125 GLU C N 1
ATOM 2850 C CA . GLU C 1 125 ? 43.677 -30.008 11.155 1.00 36.82 125 GLU C CA 1
ATOM 2851 C C . GLU C 1 125 ? 44.594 -30.677 12.179 1.00 40.32 125 GLU C C 1
ATOM 2852 O O . GLU C 1 125 ? 45.638 -30.127 12.535 1.00 40.05 125 GLU C O 1
ATOM 2858 N N . SER C 1 126 ? 44.188 -31.852 12.654 1.00 42.37 126 SER C N 1
ATOM 2859 C CA . SER C 1 126 ? 45.030 -32.666 13.532 1.00 46.15 126 SER C CA 1
ATOM 2860 C C . SER C 1 126 ? 45.949 -33.574 12.710 1.00 49.70 126 SER C C 1
ATOM 2861 O O . SER C 1 126 ? 45.881 -33.608 11.477 1.00 48.06 126 SER C O 1
#

CATH classification: 3.90.470.20

Sequence (358 aa):
AILGLGTDIVEIARIEAVIARSGDRLARRVLSDNEWAIWKTHHQPVRFLAKRFAVKEAAAKAFGTLAFNQFEVFNDELGKPRLRLWGEALKLAEKLGVANMHVTLADERHYACCATVIIESAILGLGTDIVEIARIEAVIARSGDRLARRRVLSDNEWAIWKTHHQPVRFLAKRFAVKEAAAKAFGLAFNQFEVFNDELGKPRLRLWGEALKLAEKLGVANMHVTLADERHYACCATVIIESAILGLGTDIVEIARIEAVIARSG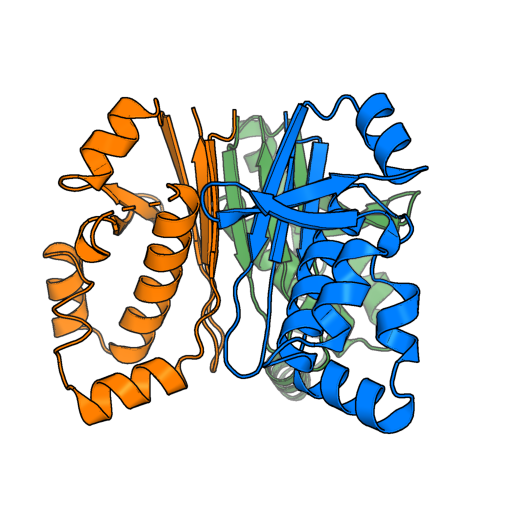DRLARRRVLSDNEWAIWKTHHQPVRFLAKRFAVKEAAAKAFGLAFNQFEVFNDELGKPRLRLWGEALKLAEKLGVANMHVTLADERHYACCATVIIES

Solvent-accessible surface area: 17446 Å² total; per-residue (Å²): 77,12,66,9,11,0,10,13,4,1,28,13,54,102,0,100,62,51,31,89,225,30,33,60,177,39,0,105,196,10,2,11,114,82,1,51,62,77,18,113,122,55,156,90,49,35,56,14,0,0,58,31,21,0,1,0,58,0,0,4,63,5,8,24,93,67,46,42,63,36,0,4,8,53,96,27,162,139,47,82,37,112,12,92,14,120,39,126,0,76,141,50,7,122,185,74,40,30,72,65,51,28,19,5,35,6,50,15,171,72,11,0,15,0,5,0,0,0,8,69,79,13,68,7,13,0,8,10,2,0,32,15,52,99,1,102,60,50,33,94,223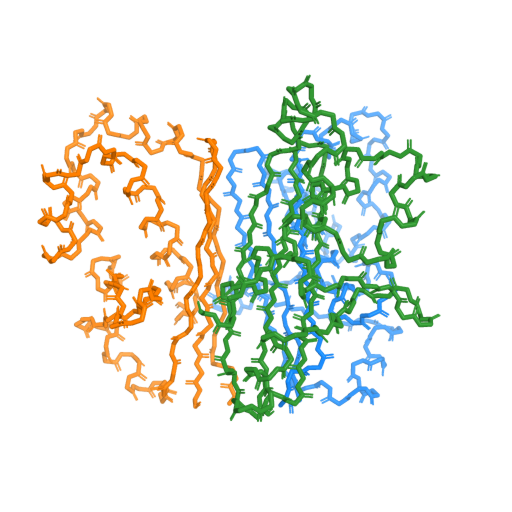,37,34,79,166,10,1,116,151,2,2,8,114,79,0,33,62,74,23,142,112,71,181,105,44,39,54,13,0,0,59,21,31,0,0,0,49,0,0,22,70,7,11,61,91,50,39,59,31,0,2,4,45,89,31,174,142,48,58,28,90,8,89,12,121,38,96,0,76,129,45,8,125,176,76,42,30,69,66,44,14,5,2,29,4,51,12,170,74,11,0,17,0,5,0,0,0,6,70,77,12,58,0,8,0,11,16,3,1,34,16,54,108,1,99,62,47,35,91,206,20,35,47,152,14,0,145,150,0,9,10,130,81,0,57,62,81,30,145,125,52,150,90,50,36,54,10,0,0,60,34,24,0,1,0,57,0,0,22,65,5,15,67,96,39,39,58,32,0,2,8,43,104,20,152,131,45,73,33,125,12,86,11,117,45,91,0,79,141,34,9,124,160,71,43,30,67,64,57,28,14,4,36,5,55,11,166,73,12,0,17,0,4,0,0,1,8,71

B-factor: mean 34.5, std 14.96, range [14.12, 125.81]

Secondary structure (DSSP, 8-state):
-EEEEEEEEEEHHHHHHHHHHHTTHHHHHH--HHHHHHHHH-SSHHHHHHHHHHHHHHHHHHTT---GGGEEEEE-TTS-EEEEE-HHHHHHHHHHT--EEEEEEEE-SSEEEEEEEEE-/-EEEEEEEEEEHHHHHHHHHHHTTHHHHHH--HHHHHHHHH-SSHHHHHHHHHHHHHHHHHHT---GGGEEEEE-TTS-EEEEE-HHHHHHHHHHT--EEEEEEEE-SSEEEEEEEEE-/-EEEEEEEEEEHHHHHHHHHHHTTHHHHHH--HHHHHHHHT-SSHHHHHHHHHHHHHHHHHHH---GGGEEEEE-TTS-EEEEE-HHHHHHHHHHT--EEEEEEEE-SSEEEEEEEEE-

Nearest PDB structures (foldseek):
  5xu7-assembly1_C  TM=1.008E+00  e=1.831E-25  Escherichia coli K-12
  5xuh-assembly1_B  TM=1.001E+00  e=1.308E-23  Escherichia coli K-12
  2was-assembly1_A  TM=8.715E-01  e=8.662E-10  Saccharomyces cerevisiae
  8prw-assembly1_A  TM=8.655E-01  e=1.311E-08  Saccharomyces cerevisiae
  8psm-assembly1_A  TM=8.778E-01  e=1.345E-07  Saccharomyces cerevisiae